Protein AF-A0A1J4JR42-F1 (afdb_monomer_lite)

Radius of gyration: 50.16 Å; chains: 1; bounding box: 108×83×144 Å

Sequence (267 aa):
MNSNLHDNSDHTKTNTNNTTDTSSGENSQNQTNDNSQSNTKNHVNSQTPTNTDTPKDSNASKDSNAQKDSSTSKDSSTSKDSKTQNNSYTDPKLINDANDKKSCDSDNSEKQITKDTKTSNEQETDDLMKELEDHKSRIIEKTQKILKEKDQKINDLEKQLIETQEENEKLKLRIKLLLENKEHLPDPKVRNEVNLILCRIVRGAYVSYESADRAISAINDRFPGSESIARNVIYNMLRGSYCSYDRASNAASEIAKKLAEVCLIYK

Organism: NCBI:txid1144522

Structure (mmCIF, N/CA/C/O backbone):
data_AF-A0A1J4JR42-F1
#
_entry.id   AF-A0A1J4JR42-F1
#
loop_
_atom_site.group_PDB
_atom_site.id
_atom_site.type_symbol
_atom_site.label_atom_id
_atom_site.label_alt_id
_atom_site.label_comp_id
_atom_site.label_asym_id
_atom_site.label_entity_id
_atom_site.label_seq_id
_atom_site.pdbx_PDB_ins_code
_atom_site.Cartn_x
_atom_site.Cartn_y
_atom_site.Cartn_z
_atom_site.occupancy
_atom_site.B_iso_or_equiv
_atom_site.auth_seq_id
_atom_site.auth_comp_id
_atom_site.auth_asym_id
_atom_site.auth_atom_id
_atom_site.pdbx_PDB_model_num
ATOM 1 N N . MET A 1 1 ? -8.426 45.037 15.576 1.00 52.84 1 MET A N 1
ATOM 2 C CA . MET A 1 1 ? -7.007 45.447 15.550 1.00 52.84 1 MET A CA 1
ATOM 3 C C . MET A 1 1 ? -6.148 44.194 15.568 1.00 52.84 1 MET A C 1
ATOM 5 O O . MET A 1 1 ? -5.995 43.607 16.626 1.00 52.84 1 MET A O 1
ATOM 9 N N . ASN A 1 2 ? -5.738 43.734 14.385 1.00 45.00 2 ASN A N 1
ATOM 10 C CA . ASN A 1 2 ? -4.511 42.974 14.103 1.00 45.00 2 ASN A CA 1
ATOM 11 C C . ASN A 1 2 ? -4.608 42.467 12.664 1.00 45.00 2 ASN A C 1
ATOM 13 O O . ASN A 1 2 ? -5.091 41.376 12.383 1.00 45.00 2 ASN A O 1
ATOM 17 N N . SER A 1 3 ? -4.201 43.342 11.755 1.00 49.50 3 SER A N 1
ATOM 18 C CA . SER A 1 3 ? -4.022 43.094 10.333 1.00 49.50 3 SER A CA 1
ATOM 19 C C . SER A 1 3 ? -2.520 43.057 10.075 1.00 49.50 3 SER A C 1
ATOM 21 O O . SER A 1 3 ? -1.899 44.113 10.010 1.00 49.50 3 SER A O 1
ATOM 23 N N . ASN A 1 4 ? -1.945 41.862 9.952 1.00 55.41 4 ASN A N 1
ATOM 24 C CA . ASN A 1 4 ? -0.601 41.677 9.409 1.00 55.41 4 ASN A CA 1
ATOM 25 C C . ASN A 1 4 ? -0.731 40.955 8.067 1.00 55.41 4 ASN A C 1
ATOM 27 O O . ASN A 1 4 ? -0.737 39.729 8.002 1.00 55.41 4 ASN A O 1
ATOM 31 N N . LEU A 1 5 ? -0.872 41.758 7.012 1.00 52.44 5 LEU A N 1
ATOM 32 C CA . LEU A 1 5 ? -0.507 41.371 5.657 1.00 52.44 5 LEU A CA 1
ATOM 33 C C . LEU A 1 5 ? 1.022 41.416 5.557 1.00 52.44 5 LEU A C 1
ATOM 35 O O . LEU A 1 5 ? 1.638 42.419 5.916 1.00 52.44 5 LEU A O 1
ATOM 39 N N . HIS A 1 6 ? 1.624 40.334 5.078 1.00 56.03 6 HIS A N 1
ATOM 40 C CA . HIS A 1 6 ? 2.986 40.343 4.556 1.00 56.03 6 HIS A CA 1
ATOM 41 C C . HIS A 1 6 ? 2.907 39.904 3.097 1.00 56.03 6 HIS A C 1
ATOM 43 O O . HIS A 1 6 ? 2.820 38.714 2.796 1.00 56.03 6 HIS A O 1
ATOM 49 N N . ASP A 1 7 ? 2.878 40.903 2.219 1.00 55.19 7 ASP A N 1
ATOM 50 C CA . ASP A 1 7 ? 3.214 40.773 0.808 1.00 55.19 7 ASP A CA 1
ATOM 51 C C . ASP A 1 7 ? 4.724 40.555 0.697 1.00 55.19 7 ASP A C 1
ATOM 53 O O . ASP A 1 7 ? 5.505 41.399 1.129 1.00 55.19 7 ASP A O 1
ATOM 57 N N . ASN A 1 8 ? 5.133 39.439 0.099 1.00 56.47 8 ASN A N 1
ATOM 58 C CA . ASN A 1 8 ? 6.486 39.259 -0.421 1.00 56.47 8 ASN A CA 1
ATOM 59 C C . ASN A 1 8 ? 6.382 38.873 -1.899 1.00 56.47 8 ASN A C 1
ATOM 61 O O . ASN A 1 8 ? 6.459 37.706 -2.282 1.00 56.47 8 ASN A O 1
ATOM 65 N N . SER A 1 9 ? 6.182 39.907 -2.711 1.00 61.78 9 SER A N 1
ATOM 66 C CA . SER A 1 9 ? 6.638 39.977 -4.094 1.00 61.78 9 SER A CA 1
ATOM 67 C C . SER A 1 9 ? 8.158 40.166 -4.067 1.00 61.78 9 SER A C 1
ATOM 69 O O . SER A 1 9 ? 8.627 41.059 -3.373 1.00 61.78 9 SER A O 1
ATOM 71 N N . ASP A 1 10 ? 8.942 39.318 -4.737 1.00 48.22 10 ASP A N 1
ATOM 72 C CA . ASP A 1 10 ? 9.612 39.736 -5.976 1.00 48.22 10 ASP A CA 1
ATOM 73 C C . ASP A 1 10 ? 10.761 38.837 -6.466 1.00 48.22 10 ASP A C 1
ATOM 75 O O . ASP A 1 10 ? 11.600 38.329 -5.724 1.00 48.22 10 ASP A O 1
ATOM 79 N N . HIS A 1 11 ? 10.811 38.804 -7.798 1.00 57.84 11 HIS A N 1
ATOM 80 C CA . HIS A 1 11 ? 11.987 38.694 -8.663 1.00 57.84 11 HIS A CA 1
ATOM 81 C C . HIS A 1 11 ? 12.643 37.324 -8.892 1.00 57.84 11 HIS A C 1
ATOM 83 O O . HIS A 1 11 ? 13.712 36.965 -8.399 1.00 57.84 11 HIS A O 1
ATOM 89 N N . THR A 1 12 ? 12.036 36.655 -9.872 1.00 45.09 12 THR A N 1
ATOM 90 C CA . THR A 1 12 ? 12.685 35.913 -10.959 1.00 45.09 12 THR A CA 1
ATOM 91 C C . THR A 1 12 ? 14.025 36.521 -11.404 1.00 45.09 12 THR A C 1
ATOM 93 O O . THR A 1 12 ? 14.066 37.632 -11.934 1.00 45.09 12 THR A O 1
ATOM 96 N N . LYS A 1 13 ? 15.115 35.754 -11.290 1.00 56.19 13 LYS A N 1
ATOM 97 C CA . LYS A 1 13 ? 16.354 35.988 -12.045 1.00 56.19 13 LYS A CA 1
ATOM 98 C C . LYS A 1 13 ? 16.425 35.000 -13.206 1.00 56.19 13 LYS A C 1
ATOM 100 O O . LYS A 1 13 ? 16.704 33.820 -13.018 1.00 56.19 13 LYS A O 1
ATOM 105 N N . THR A 1 14 ? 16.162 35.506 -14.404 1.00 43.31 14 THR A N 1
ATOM 106 C CA . THR A 1 14 ? 16.479 34.863 -15.681 1.00 43.31 14 THR A CA 1
ATOM 107 C C . THR A 1 14 ? 17.995 34.823 -15.859 1.00 43.31 14 THR A C 1
ATOM 109 O O . THR A 1 14 ? 18.641 35.869 -15.896 1.00 43.31 14 THR A O 1
ATOM 112 N N . ASN A 1 15 ? 18.559 33.619 -15.956 1.00 46.72 15 ASN A N 1
ATOM 113 C CA . ASN A 1 15 ? 19.959 33.407 -16.300 1.00 46.72 15 ASN A CA 1
ATOM 114 C C . ASN A 1 15 ? 20.061 33.159 -17.809 1.00 46.72 15 ASN A C 1
ATOM 116 O O . ASN A 1 15 ? 19.842 32.048 -18.288 1.00 46.72 15 ASN A O 1
ATOM 120 N N . THR A 1 16 ? 20.343 34.225 -18.547 1.00 51.69 16 THR A N 1
ATOM 121 C CA . THR A 1 16 ? 20.700 34.207 -19.966 1.00 51.69 16 THR A CA 1
ATOM 122 C C . THR A 1 16 ? 22.217 34.216 -20.024 1.00 51.69 16 THR A C 1
ATOM 124 O O . THR A 1 16 ? 22.788 35.164 -19.502 1.00 51.69 16 THR A O 1
ATOM 127 N N . ASN A 1 17 ? 22.865 33.212 -20.624 1.00 50.91 17 ASN A N 1
ATOM 128 C CA . ASN A 1 17 ? 24.202 33.372 -21.205 1.00 50.91 17 ASN A CA 1
ATOM 129 C C . ASN A 1 17 ? 24.558 32.237 -22.183 1.00 50.91 17 ASN A C 1
ATOM 131 O O . ASN A 1 17 ? 24.676 31.074 -21.807 1.00 50.91 17 ASN A O 1
ATOM 135 N N . ASN A 1 18 ? 24.826 32.688 -23.409 1.00 46.00 18 ASN A N 1
ATOM 136 C CA . ASN A 1 18 ? 25.903 32.274 -24.309 1.00 46.00 18 ASN A CA 1
ATOM 137 C C . ASN A 1 18 ? 25.727 31.036 -25.194 1.00 46.00 18 ASN A C 1
ATOM 139 O O . ASN A 1 18 ? 26.283 29.964 -24.976 1.00 46.00 18 ASN A O 1
ATOM 143 N N . THR A 1 19 ? 25.050 31.315 -26.306 1.00 42.84 19 THR A N 1
ATOM 144 C CA . THR A 1 19 ? 25.455 31.016 -27.684 1.00 42.84 19 THR A CA 1
ATOM 145 C C . THR A 1 19 ? 26.971 31.133 -27.904 1.00 42.84 19 THR A C 1
ATOM 147 O O . THR A 1 19 ? 27.553 32.194 -27.685 1.00 42.84 19 THR A O 1
ATOM 150 N N . THR A 1 20 ? 27.595 30.076 -28.420 1.00 50.03 20 THR A N 1
ATOM 151 C CA . THR A 1 20 ? 28.808 30.191 -29.239 1.00 50.03 20 THR A CA 1
ATOM 152 C C . THR A 1 20 ? 28.544 29.508 -30.562 1.00 50.03 20 THR A C 1
ATOM 154 O O . THR A 1 20 ? 28.384 28.288 -30.629 1.00 50.03 20 THR A O 1
ATOM 157 N N . ASP A 1 21 ? 28.488 30.342 -31.592 1.00 41.06 21 ASP A N 1
ATOM 158 C CA . ASP A 1 21 ? 28.636 29.978 -32.987 1.00 41.06 21 ASP A CA 1
ATOM 159 C C . ASP A 1 21 ? 29.886 29.116 -33.187 1.00 41.06 21 ASP A C 1
ATOM 161 O O . ASP A 1 21 ? 30.971 29.411 -32.683 1.00 41.06 21 ASP A O 1
ATOM 165 N N . THR A 1 22 ? 29.759 28.051 -33.969 1.00 52.38 22 THR A N 1
ATOM 166 C CA . THR A 1 22 ? 30.907 27.451 -34.649 1.00 52.38 22 THR A CA 1
ATOM 167 C C . THR A 1 22 ? 30.462 27.110 -36.056 1.00 52.38 22 THR A C 1
ATOM 169 O O . THR A 1 22 ? 29.898 26.053 -36.331 1.00 52.38 22 THR A O 1
ATOM 172 N N . SER A 1 23 ? 30.647 28.088 -36.934 1.00 47.09 23 SER A N 1
ATOM 173 C CA . SER A 1 23 ? 30.545 27.939 -38.372 1.00 47.09 23 SER A CA 1
ATOM 174 C C . SER A 1 23 ? 31.919 27.622 -38.965 1.00 47.09 23 SER A C 1
ATOM 176 O O . SER A 1 23 ? 32.949 28.100 -38.494 1.00 47.09 23 SER A O 1
ATOM 178 N N . SER A 1 24 ? 31.868 26.908 -40.089 1.00 44.66 24 SER A N 1
ATOM 179 C CA . SER A 1 24 ? 32.829 26.899 -41.203 1.00 44.66 24 SER A CA 1
ATOM 180 C C . SER A 1 24 ? 34.151 26.126 -41.068 1.00 44.66 24 SER A C 1
ATOM 182 O O . SER A 1 24 ? 34.840 26.160 -40.056 1.00 44.66 24 SER A O 1
ATOM 184 N N . GLY A 1 25 ? 34.483 25.432 -42.164 1.00 42.00 25 GLY A N 1
ATOM 185 C CA . GLY A 1 25 ? 35.653 24.573 -42.357 1.00 42.00 25 GLY A CA 1
ATOM 186 C C . GLY A 1 25 ? 35.240 23.241 -42.993 1.00 42.00 25 GLY A C 1
ATOM 187 O O . GLY A 1 25 ? 35.225 22.216 -42.328 1.00 42.00 25 GLY A O 1
ATOM 188 N N . GLU A 1 26 ? 34.584 23.236 -44.153 1.00 38.81 26 GLU A N 1
ATOM 189 C CA . GLU A 1 26 ? 35.241 23.128 -45.465 1.00 38.81 26 GLU A CA 1
ATOM 190 C C . GLU A 1 26 ? 36.285 21.998 -45.587 1.00 38.81 26 GLU A C 1
ATOM 192 O O . GLU A 1 26 ? 37.372 22.051 -45.026 1.00 38.81 26 GLU A O 1
ATOM 197 N N . ASN A 1 27 ? 35.950 21.067 -46.488 1.00 41.00 27 ASN A N 1
ATOM 198 C CA . ASN A 1 27 ? 36.818 20.605 -47.571 1.00 41.00 27 ASN A CA 1
ATOM 199 C C . ASN A 1 27 ? 37.912 19.566 -47.247 1.00 41.00 27 ASN A C 1
ATOM 201 O O . ASN A 1 27 ? 39.002 19.892 -46.789 1.00 41.00 27 ASN A O 1
ATOM 205 N N . SER A 1 28 ? 37.688 18.316 -47.663 1.00 46.72 28 SER A N 1
ATOM 206 C CA . SER A 1 28 ? 38.538 17.704 -48.697 1.00 46.72 28 SER A CA 1
ATOM 207 C C . SER A 1 28 ? 38.016 16.342 -49.131 1.00 46.72 28 SER A C 1
ATOM 209 O O . SER A 1 28 ? 37.795 15.426 -48.342 1.00 46.72 28 SER A O 1
ATOM 211 N N . GLN A 1 29 ? 37.862 16.245 -50.443 1.00 44.75 29 GLN A N 1
ATOM 212 C CA . GLN A 1 29 ? 37.803 15.023 -51.217 1.00 44.75 29 GLN A CA 1
ATOM 213 C C . GLN A 1 29 ? 39.003 14.127 -50.877 1.00 44.75 29 GLN A C 1
ATOM 215 O O . GLN A 1 29 ? 40.135 14.604 -50.840 1.00 44.75 29 GLN A O 1
ATOM 220 N N . ASN A 1 30 ? 38.790 12.817 -50.762 1.00 45.00 30 ASN A N 1
ATOM 221 C CA . ASN A 1 30 ? 39.740 11.907 -51.387 1.00 45.00 30 ASN A CA 1
ATOM 222 C C . ASN A 1 30 ? 39.039 10.661 -51.924 1.00 45.00 30 ASN A C 1
ATOM 224 O O . ASN A 1 30 ? 38.342 9.943 -51.209 1.00 45.00 30 ASN A O 1
ATOM 228 N N . GLN A 1 31 ? 39.208 10.482 -53.229 1.00 45.41 31 GLN A N 1
ATOM 229 C CA . GLN A 1 31 ? 38.839 9.310 -54.002 1.00 45.41 31 GLN A CA 1
ATOM 230 C C . GLN A 1 31 ? 39.839 8.170 -53.755 1.00 45.41 31 GLN A C 1
ATOM 232 O O . GLN A 1 31 ? 40.953 8.394 -53.286 1.00 45.41 31 GLN A O 1
ATOM 237 N N . THR A 1 32 ? 39.459 6.991 -54.258 1.00 40.53 32 THR A N 1
ATOM 238 C CA . THR A 1 32 ? 40.282 5.793 -54.519 1.00 40.53 32 THR A CA 1
ATOM 239 C C . THR A 1 32 ? 40.617 4.975 -53.260 1.00 40.53 32 THR A C 1
ATOM 241 O O . THR A 1 32 ? 40.971 5.516 -52.226 1.00 40.53 32 THR A O 1
ATOM 244 N N . ASN A 1 33 ? 40.461 3.653 -53.232 1.00 49.81 33 ASN A N 1
ATOM 245 C CA . ASN A 1 33 ? 40.898 2.723 -54.259 1.00 49.81 33 ASN A CA 1
ATOM 246 C C . ASN A 1 33 ? 40.096 1.417 -54.229 1.00 49.81 33 ASN A C 1
ATOM 248 O O . ASN A 1 33 ? 39.798 0.866 -53.169 1.00 49.81 33 ASN A O 1
ATOM 252 N N . ASP A 1 34 ? 39.841 0.921 -55.433 1.00 44.19 34 ASP A N 1
ATOM 253 C CA . ASP A 1 34 ? 39.528 -0.465 -55.724 1.00 44.19 34 ASP A CA 1
ATOM 254 C C . ASP A 1 34 ? 40.650 -1.412 -55.267 1.00 44.19 34 ASP A C 1
ATOM 256 O O . ASP A 1 34 ? 41.824 -1.048 -55.190 1.00 44.19 34 ASP A O 1
ATOM 260 N N . ASN A 1 35 ? 40.259 -2.684 -55.161 1.00 46.69 35 ASN A N 1
ATOM 261 C CA . ASN A 1 35 ? 41.071 -3.852 -55.499 1.00 46.69 35 ASN A CA 1
ATOM 262 C C . ASN A 1 35 ? 41.888 -4.512 -54.371 1.00 46.69 35 ASN A C 1
ATOM 264 O O . ASN A 1 35 ? 43.013 -4.123 -54.065 1.00 46.69 35 ASN A O 1
ATOM 268 N N . SER A 1 36 ? 41.384 -5.645 -53.868 1.00 48.19 36 SER A N 1
ATOM 269 C CA . SER A 1 36 ? 42.073 -6.935 -54.059 1.00 48.19 36 SER A CA 1
ATOM 270 C C . SER A 1 36 ? 41.240 -8.114 -53.555 1.00 48.19 36 SER A C 1
ATOM 272 O O . SER A 1 36 ? 41.067 -8.330 -52.357 1.00 48.19 36 SER A O 1
ATOM 274 N N . GLN A 1 37 ? 40.777 -8.917 -54.511 1.00 47.88 37 GLN A N 1
ATOM 275 C CA . GLN A 1 37 ? 40.528 -10.342 -54.331 1.00 47.88 37 GLN A CA 1
ATOM 276 C C . GLN A 1 37 ? 41.865 -11.097 -54.248 1.00 47.88 37 GLN A C 1
ATOM 278 O O . GLN A 1 37 ? 42.675 -11.015 -55.167 1.00 47.88 37 GLN A O 1
ATOM 283 N N . SER A 1 38 ? 42.039 -11.921 -53.217 1.00 46.78 38 SER A N 1
ATOM 284 C CA . SER A 1 38 ? 42.819 -13.173 -53.240 1.00 46.78 38 SER A CA 1
ATOM 285 C C . SER A 1 38 ? 42.489 -13.933 -51.944 1.00 46.78 38 SER A C 1
ATOM 287 O O . SER A 1 38 ? 42.786 -13.496 -50.844 1.00 46.78 38 SER A O 1
ATOM 289 N N . ASN A 1 39 ? 41.588 -14.913 -51.957 1.00 46.25 39 ASN A N 1
ATOM 290 C CA . ASN A 1 39 ? 41.804 -16.298 -52.373 1.00 46.25 39 ASN A CA 1
ATOM 291 C C . ASN A 1 39 ? 42.960 -16.978 -51.615 1.00 46.25 39 ASN A C 1
ATOM 293 O O . ASN A 1 39 ? 44.101 -16.916 -52.060 1.00 46.25 39 ASN A O 1
ATOM 297 N N . THR A 1 40 ? 42.664 -17.721 -50.541 1.00 44.66 40 THR A N 1
ATOM 298 C CA . THR A 1 40 ? 43.320 -19.021 -50.320 1.00 44.66 40 THR A CA 1
ATOM 299 C C . THR A 1 40 ? 42.468 -19.962 -49.466 1.00 44.66 40 THR A C 1
ATOM 301 O O . THR A 1 40 ? 42.057 -19.663 -48.349 1.00 44.66 40 THR A O 1
ATOM 304 N N . LYS A 1 41 ? 42.207 -21.118 -50.072 1.00 47.31 41 LYS A N 1
ATOM 305 C CA . LYS A 1 41 ? 41.690 -22.366 -49.514 1.00 47.31 41 LYS A CA 1
ATOM 306 C C . LYS A 1 41 ? 42.572 -22.927 -48.386 1.00 47.31 41 LYS A C 1
ATOM 308 O O . LYS A 1 41 ? 43.774 -22.692 -48.370 1.00 47.31 41 LYS A O 1
ATOM 313 N N . ASN A 1 42 ? 41.952 -23.846 -47.638 1.00 40.84 42 ASN A N 1
ATOM 314 C CA . ASN A 1 42 ? 42.513 -24.914 -46.794 1.00 40.84 42 ASN A CA 1
ATOM 315 C C . ASN A 1 42 ? 42.810 -24.544 -45.333 1.00 40.84 42 ASN A C 1
ATOM 317 O O . ASN A 1 42 ? 43.815 -23.919 -45.037 1.00 40.84 42 ASN A O 1
ATOM 321 N N . HIS A 1 43 ? 42.016 -25.075 -44.398 1.00 49.28 43 HIS A N 1
ATOM 322 C CA . HIS A 1 43 ? 42.310 -26.395 -43.825 1.00 49.28 43 HIS A CA 1
ATOM 323 C C . HIS A 1 43 ? 41.098 -26.901 -43.024 1.00 49.28 43 HIS A C 1
ATOM 325 O O . HIS A 1 43 ? 40.741 -26.358 -41.983 1.00 49.28 43 HIS A O 1
ATOM 331 N N . VAL A 1 44 ? 40.466 -27.969 -43.512 1.00 49.88 44 VAL A N 1
ATOM 332 C CA . VAL A 1 44 ? 39.674 -28.870 -42.669 1.00 49.88 44 VAL A CA 1
ATOM 333 C C . VAL A 1 44 ? 40.686 -29.652 -41.844 1.00 49.88 44 VAL A C 1
ATOM 335 O O . VAL A 1 44 ? 41.494 -30.371 -42.428 1.00 49.88 44 VAL A O 1
ATOM 338 N N . ASN A 1 45 ? 40.686 -29.501 -40.524 1.00 53.59 45 ASN A N 1
ATOM 339 C CA . ASN A 1 45 ? 41.282 -30.506 -39.655 1.00 53.59 45 ASN A CA 1
ATOM 340 C C . ASN A 1 45 ? 40.302 -30.830 -38.531 1.00 53.59 45 ASN A C 1
ATOM 342 O O . ASN A 1 45 ? 40.150 -30.091 -37.560 1.00 53.59 45 ASN A O 1
ATOM 346 N N . SER A 1 46 ? 39.603 -31.941 -38.736 1.00 48.00 46 SER A N 1
ATOM 347 C CA . SER A 1 46 ? 38.878 -32.669 -37.712 1.00 48.00 46 SER A CA 1
ATOM 348 C C . SER A 1 46 ? 39.861 -33.141 -36.651 1.00 48.00 46 SER A C 1
ATOM 350 O O . SER A 1 46 ? 40.774 -33.892 -36.973 1.00 48.00 46 SER A O 1
ATOM 352 N N . GLN A 1 47 ? 39.633 -32.775 -35.393 1.00 45.25 47 GLN A N 1
ATOM 353 C CA . GLN A 1 47 ? 40.024 -33.600 -34.253 1.00 45.25 47 GLN A CA 1
ATOM 354 C C . GLN A 1 47 ? 39.189 -33.203 -33.035 1.00 45.25 47 GLN A C 1
ATOM 356 O O . GLN A 1 47 ? 39.456 -32.236 -32.331 1.00 45.25 47 GLN A O 1
ATOM 361 N N . THR A 1 48 ? 38.133 -33.979 -32.828 1.00 46.47 48 THR A N 1
ATOM 362 C CA . THR A 1 48 ? 37.499 -34.212 -31.535 1.00 46.47 48 THR A CA 1
ATOM 363 C C . THR A 1 48 ? 38.467 -34.936 -30.602 1.00 46.47 48 THR A C 1
ATOM 365 O O . THR A 1 48 ? 38.968 -35.998 -30.976 1.00 46.47 48 THR A O 1
ATOM 368 N N . PRO A 1 49 ? 38.596 -34.481 -29.350 1.00 54.47 49 PRO A N 1
ATOM 369 C CA . PRO A 1 49 ? 38.716 -35.375 -28.219 1.00 54.47 49 PRO A CA 1
ATOM 370 C C . PRO A 1 49 ? 37.416 -35.310 -27.415 1.00 54.47 49 PRO A C 1
ATOM 372 O O . PRO A 1 49 ? 37.085 -34.315 -26.771 1.00 54.47 49 PRO A O 1
ATOM 375 N N . THR A 1 50 ? 36.667 -36.403 -27.477 1.00 50.25 50 THR A N 1
ATOM 376 C CA . THR A 1 50 ? 35.694 -36.792 -26.462 1.00 50.25 50 THR A CA 1
ATOM 377 C C . THR A 1 50 ? 36.424 -36.962 -25.132 1.00 50.25 50 THR A C 1
ATOM 379 O O . THR A 1 50 ? 37.082 -37.978 -24.939 1.00 50.25 50 THR A O 1
ATOM 382 N N . ASN A 1 51 ? 36.296 -35.996 -24.224 1.00 44.88 51 ASN A N 1
ATOM 383 C CA . ASN A 1 51 ? 36.532 -36.223 -22.801 1.00 44.88 51 ASN A CA 1
ATOM 384 C C . ASN A 1 51 ? 35.233 -35.959 -22.048 1.00 44.88 51 ASN A C 1
ATOM 386 O O . ASN A 1 51 ? 34.852 -34.833 -21.736 1.00 44.88 51 ASN A O 1
ATOM 390 N N . THR A 1 52 ? 34.528 -37.064 -21.841 1.00 51.09 52 THR A N 1
ATOM 391 C CA . THR A 1 52 ? 33.486 -37.253 -20.847 1.00 51.09 52 THR A CA 1
ATOM 392 C C . THR A 1 52 ? 34.137 -37.305 -19.471 1.00 51.09 52 THR A C 1
ATOM 394 O O . THR A 1 52 ? 34.617 -38.361 -19.082 1.00 51.09 52 THR A O 1
ATOM 397 N N . ASP A 1 53 ? 34.111 -36.200 -18.734 1.00 46.44 53 ASP A N 1
ATOM 398 C CA . ASP A 1 53 ? 34.300 -36.229 -17.284 1.00 46.44 53 ASP A CA 1
ATOM 399 C C . ASP A 1 53 ? 33.196 -35.412 -16.620 1.00 46.44 53 ASP A C 1
ATOM 401 O O . ASP A 1 53 ? 33.219 -34.188 -16.523 1.00 46.44 53 ASP A O 1
ATOM 405 N N . THR A 1 54 ? 32.179 -36.155 -16.203 1.00 53.06 54 THR A N 1
ATOM 406 C CA . THR A 1 54 ? 31.146 -35.765 -15.249 1.00 53.06 54 THR A CA 1
ATOM 407 C C . THR A 1 54 ? 31.722 -35.836 -13.834 1.00 53.06 54 THR A C 1
ATOM 409 O O . THR A 1 54 ? 32.011 -36.942 -13.377 1.00 53.06 54 THR A O 1
ATOM 412 N N . PRO A 1 55 ? 31.737 -34.742 -13.056 1.00 58.12 55 PRO A N 1
ATOM 413 C CA . PRO A 1 55 ? 31.513 -34.814 -11.628 1.00 58.12 55 PRO A CA 1
ATOM 414 C C . PRO A 1 55 ? 30.026 -34.578 -11.386 1.00 58.12 55 PRO A C 1
ATOM 416 O O . PRO A 1 55 ? 29.496 -33.467 -11.435 1.00 58.12 55 PRO A O 1
ATOM 419 N N . LYS A 1 56 ? 29.347 -35.696 -11.160 1.00 56.31 56 LYS A N 1
ATOM 420 C CA . LYS A 1 56 ? 28.067 -35.769 -10.479 1.00 56.31 56 LYS A CA 1
ATOM 421 C C . LYS A 1 56 ? 28.331 -35.343 -9.036 1.00 56.31 56 LYS A C 1
ATOM 423 O O . LYS A 1 56 ? 28.832 -36.159 -8.276 1.00 56.31 56 LYS A O 1
ATOM 428 N N . ASP A 1 57 ? 28.005 -34.106 -8.671 1.00 47.59 57 ASP A N 1
ATOM 429 C CA . ASP A 1 57 ? 27.819 -33.796 -7.257 1.00 47.59 57 ASP A CA 1
ATOM 430 C C . ASP A 1 57 ? 26.573 -32.951 -7.006 1.00 47.59 57 ASP A C 1
ATOM 432 O O . ASP A 1 57 ? 26.419 -31.789 -7.380 1.00 47.59 57 ASP A O 1
ATOM 436 N N . SER A 1 58 ? 25.637 -33.660 -6.403 1.00 52.09 58 SER A N 1
ATOM 437 C CA . SER A 1 58 ? 24.349 -33.256 -5.899 1.00 52.09 58 SER A CA 1
ATOM 438 C C . SER A 1 58 ? 24.512 -32.416 -4.638 1.00 52.09 58 SER A C 1
ATOM 440 O O . SER A 1 58 ? 24.749 -32.967 -3.571 1.00 52.09 58 SER A O 1
ATOM 442 N N . ASN A 1 59 ? 24.254 -31.113 -4.731 1.00 46.72 59 ASN A N 1
ATOM 443 C CA . ASN A 1 59 ? 23.857 -30.318 -3.570 1.00 46.72 59 ASN A CA 1
ATOM 444 C C . ASN A 1 59 ? 22.379 -29.952 -3.691 1.00 46.72 59 ASN A C 1
ATOM 446 O O . ASN A 1 59 ? 21.992 -28.855 -4.089 1.00 46.72 59 ASN A O 1
ATOM 450 N N . ALA A 1 60 ? 21.544 -30.925 -3.333 1.00 51.84 60 ALA A N 1
ATOM 451 C CA . ALA A 1 60 ? 20.165 -30.685 -2.953 1.00 51.84 60 ALA A CA 1
ATOM 452 C C . ALA A 1 60 ? 20.158 -30.063 -1.549 1.00 51.84 60 ALA A C 1
ATOM 454 O O . ALA A 1 60 ? 20.029 -30.773 -0.553 1.00 51.84 60 ALA A O 1
ATOM 455 N N . SER A 1 61 ? 20.289 -28.738 -1.462 1.00 48.66 61 SER A N 1
ATOM 456 C CA . SER A 1 61 ? 19.880 -28.034 -0.248 1.00 48.66 61 SER A CA 1
ATOM 457 C C . SER A 1 61 ? 18.356 -27.943 -0.253 1.00 48.66 61 SER A C 1
ATOM 459 O O . SER A 1 61 ? 17.756 -27.064 -0.871 1.00 48.66 61 SER A O 1
ATOM 461 N N . LYS A 1 62 ? 17.722 -28.936 0.375 1.00 54.78 62 LYS A N 1
ATOM 462 C CA . LYS A 1 62 ? 16.351 -28.818 0.865 1.00 54.78 62 LYS A CA 1
ATOM 463 C C . LYS A 1 62 ? 16.392 -27.856 2.044 1.00 54.78 62 LYS A C 1
ATOM 465 O O . LYS A 1 62 ? 16.654 -28.294 3.158 1.00 54.78 62 LYS A O 1
ATOM 470 N N . ASP A 1 63 ? 16.102 -26.585 1.801 1.00 48.00 63 ASP A N 1
ATOM 471 C CA . ASP A 1 63 ? 15.706 -25.684 2.877 1.00 48.00 63 ASP A CA 1
ATOM 472 C C . ASP A 1 63 ? 14.251 -25.275 2.663 1.00 48.00 63 ASP A C 1
ATOM 474 O O . ASP A 1 63 ? 13.896 -24.283 2.025 1.00 48.00 63 ASP A O 1
ATOM 478 N N . SER A 1 64 ? 13.381 -26.171 3.117 1.00 48.62 64 SER A N 1
ATOM 479 C CA . SER A 1 64 ? 11.949 -25.966 3.207 1.00 48.62 64 SER A CA 1
ATOM 480 C C . SER A 1 64 ? 11.654 -25.049 4.389 1.00 48.62 64 SER A C 1
ATOM 482 O O . SER A 1 64 ? 11.244 -25.517 5.450 1.00 48.62 64 SER A O 1
ATOM 484 N N . ASN A 1 65 ? 11.794 -23.739 4.196 1.00 47.66 65 ASN A N 1
ATOM 485 C CA . ASN A 1 65 ? 11.091 -22.775 5.035 1.00 47.66 65 ASN A CA 1
ATOM 486 C C . ASN A 1 65 ? 9.629 -22.713 4.585 1.00 47.66 65 ASN A C 1
ATOM 488 O O . ASN A 1 65 ? 9.182 -21.796 3.900 1.00 47.66 65 ASN A O 1
ATOM 492 N N . ALA A 1 66 ? 8.879 -23.744 4.974 1.00 50.94 66 ALA A N 1
ATOM 493 C CA . ALA A 1 66 ? 7.434 -23.674 5.048 1.00 50.94 66 ALA A CA 1
ATOM 494 C C . ALA A 1 66 ? 7.088 -22.718 6.196 1.00 50.94 66 ALA A C 1
ATOM 496 O O . ALA A 1 66 ? 6.970 -23.128 7.353 1.00 50.94 66 ALA A O 1
ATOM 497 N N . GLN A 1 67 ? 6.956 -21.426 5.886 1.00 46.00 67 GLN A N 1
ATOM 498 C CA . GLN A 1 67 ? 6.232 -20.527 6.768 1.00 46.00 67 GLN A CA 1
ATOM 499 C C . GLN A 1 67 ? 4.795 -21.028 6.835 1.00 46.00 67 GLN A C 1
ATOM 501 O O . GLN A 1 67 ? 4.045 -21.042 5.863 1.00 46.00 67 GLN A O 1
ATOM 506 N N . LYS A 1 68 ? 4.475 -21.549 8.011 1.00 50.44 68 LYS A N 1
ATOM 507 C CA . LYS A 1 68 ? 3.169 -22.040 8.397 1.00 50.44 68 LYS A CA 1
ATOM 508 C C . LYS A 1 68 ? 2.234 -20.831 8.453 1.00 50.44 68 LYS A C 1
ATOM 510 O O . LYS A 1 68 ? 2.208 -20.119 9.452 1.00 50.44 68 LYS A O 1
ATOM 515 N N . ASP A 1 69 ? 1.503 -20.597 7.369 1.00 51.59 69 ASP A N 1
ATOM 516 C CA . ASP A 1 69 ? 0.327 -19.733 7.365 1.00 51.59 69 ASP A CA 1
ATOM 517 C C . ASP A 1 69 ? -0.667 -20.269 8.400 1.00 51.59 69 ASP A C 1
ATOM 519 O O . ASP A 1 69 ? -1.306 -21.307 8.212 1.00 51.59 69 ASP A O 1
ATOM 523 N N . SER A 1 70 ? -0.796 -19.570 9.525 1.00 55.22 70 SER A N 1
ATOM 524 C CA . SER A 1 70 ? -1.894 -19.779 10.462 1.00 55.22 70 SER A CA 1
ATOM 525 C C . SER A 1 70 ? -2.478 -18.441 10.888 1.00 55.22 70 SER A C 1
ATOM 527 O O . SER A 1 70 ? -2.207 -17.934 11.974 1.00 55.22 70 SER A O 1
ATOM 529 N N . SER A 1 71 ? -3.318 -17.883 10.025 1.00 54.91 71 SER A N 1
ATOM 530 C CA . SER A 1 71 ? -4.301 -16.873 10.416 1.00 54.91 71 SER A CA 1
ATOM 531 C C . SER A 1 71 ? -5.559 -16.973 9.553 1.00 54.91 71 SER A C 1
ATOM 533 O O . SER A 1 71 ? -6.026 -16.009 8.958 1.00 54.91 71 SER A O 1
ATOM 535 N N . THR A 1 72 ? -6.187 -18.150 9.538 1.00 49.81 72 THR A N 1
ATOM 536 C CA . THR A 1 72 ? -7.635 -18.209 9.301 1.00 49.81 72 THR A CA 1
ATOM 537 C C . THR A 1 72 ? -8.336 -17.849 10.608 1.00 49.81 72 THR A C 1
ATOM 539 O O . THR A 1 72 ? -8.771 -18.710 11.370 1.00 49.81 72 THR A O 1
ATOM 542 N N . SER A 1 73 ? -8.423 -16.545 10.882 1.00 49.69 73 SER A N 1
ATOM 543 C CA . SER A 1 73 ? -9.456 -16.028 11.774 1.00 49.69 73 SER A CA 1
ATOM 544 C C . SER A 1 73 ? -10.787 -16.264 11.068 1.00 49.69 73 SER A C 1
ATOM 546 O O . SER A 1 73 ? -11.135 -15.565 10.117 1.00 49.69 73 SER A O 1
ATOM 548 N N . LYS A 1 74 ? -11.490 -17.330 11.461 1.00 51.84 74 LYS A N 1
ATOM 549 C CA . LYS A 1 74 ? -12.900 -17.498 11.119 1.00 51.84 74 LYS A CA 1
ATOM 550 C C . LYS A 1 74 ? -13.669 -16.425 11.871 1.00 51.84 74 LYS A C 1
ATOM 552 O O . LYS A 1 74 ? -14.055 -16.606 13.021 1.00 51.84 74 LYS A O 1
ATOM 557 N N . ASP A 1 75 ? -13.870 -15.319 11.176 1.00 52.84 75 ASP A N 1
ATOM 558 C CA . ASP A 1 75 ? -14.913 -14.360 11.466 1.00 52.84 75 ASP A CA 1
ATOM 559 C C . ASP A 1 75 ? -16.258 -15.075 11.265 1.00 52.84 75 ASP A C 1
ATOM 561 O O . ASP A 1 75 ? -16.703 -15.332 10.145 1.00 52.84 75 ASP A O 1
ATOM 565 N N . SER A 1 76 ? -16.877 -15.490 12.366 1.00 50.62 76 SER A N 1
ATOM 566 C CA . SER A 1 76 ? -18.295 -15.833 12.395 1.00 50.62 76 SER A CA 1
ATOM 567 C C . SER A 1 76 ? -18.951 -14.997 13.480 1.00 50.62 76 SER A C 1
ATOM 569 O O . SER A 1 76 ? -19.204 -15.444 14.599 1.00 50.62 76 SER A O 1
ATOM 571 N N . SER A 1 77 ? -19.203 -13.747 13.119 1.00 50.56 77 SER A N 1
ATOM 572 C CA . SER A 1 77 ? -20.133 -12.847 13.776 1.00 50.56 77 SER A CA 1
ATOM 573 C C . SER A 1 77 ? -21.564 -13.374 13.617 1.00 50.56 77 SER A C 1
ATOM 575 O O . SER A 1 77 ? -22.353 -12.906 12.804 1.00 50.56 77 SER A O 1
ATOM 577 N N . THR A 1 78 ? -21.949 -14.350 14.437 1.00 46.19 78 THR A N 1
ATOM 578 C CA . THR A 1 78 ? -23.367 -14.501 14.785 1.00 46.19 78 THR A CA 1
ATOM 579 C C . THR A 1 78 ? -23.687 -13.499 15.879 1.00 46.19 78 THR A C 1
ATOM 581 O O . THR A 1 78 ? -23.471 -13.759 17.063 1.00 46.19 78 THR A O 1
ATOM 584 N N . SER A 1 79 ? -24.187 -12.346 15.435 1.00 50.41 79 SER A N 1
ATOM 585 C CA . SER A 1 79 ? -24.938 -11.381 16.230 1.00 50.41 79 SER A CA 1
ATOM 586 C C . SER A 1 79 ? -26.023 -12.121 17.014 1.00 50.41 79 SER A C 1
ATOM 588 O O . SER A 1 79 ? -27.059 -12.506 16.469 1.00 50.41 79 SER A O 1
ATOM 590 N N . LYS A 1 80 ? -25.758 -12.389 18.296 1.00 47.72 80 LYS A N 1
ATOM 591 C CA . LYS A 1 80 ? -26.815 -12.718 19.246 1.00 47.72 80 LYS A CA 1
ATOM 592 C C . LYS A 1 80 ? -27.384 -11.405 19.739 1.00 47.72 80 LYS A C 1
ATOM 594 O O . LYS A 1 80 ? -26.896 -10.799 20.683 1.00 47.72 80 LYS A O 1
ATOM 599 N N . ASP A 1 81 ? -28.427 -11.026 19.026 1.00 53.31 81 ASP A N 1
ATOM 600 C CA . ASP A 1 81 ? -29.522 -10.165 19.421 1.00 53.31 81 ASP A CA 1
ATOM 601 C C . ASP A 1 81 ? -30.020 -10.546 20.833 1.00 53.31 81 ASP A C 1
ATOM 603 O O . ASP A 1 81 ? -30.930 -11.357 21.020 1.00 53.31 81 ASP A O 1
ATOM 607 N N . SER A 1 82 ? -29.353 -10.034 21.868 1.00 50.16 82 SER A N 1
ATOM 608 C CA . SER A 1 82 ? -29.810 -10.127 23.252 1.00 50.16 82 SER A CA 1
ATOM 609 C C . SER A 1 82 ? -30.454 -8.807 23.632 1.00 50.16 82 SER A C 1
ATOM 611 O O . SER A 1 82 ? -29.842 -7.940 24.250 1.00 50.16 82 SER A O 1
ATOM 613 N N . LYS A 1 83 ? -31.706 -8.695 23.185 1.00 46.56 83 LYS A N 1
ATOM 614 C CA . LYS A 1 83 ? -32.841 -8.059 23.856 1.00 46.56 83 LYS A CA 1
ATOM 615 C C . LYS A 1 83 ? -32.458 -7.250 25.094 1.00 46.56 83 LYS A C 1
ATOM 617 O O . LYS A 1 83 ? -32.189 -7.808 26.157 1.00 46.56 83 LYS A O 1
ATOM 622 N N . THR A 1 84 ? -32.571 -5.936 24.945 1.00 49.59 84 THR A N 1
ATOM 623 C CA . THR A 1 84 ? -32.857 -4.975 26.007 1.00 49.59 84 THR A CA 1
ATOM 624 C C . THR A 1 84 ? -33.857 -5.578 26.994 1.00 49.59 84 THR A C 1
ATOM 626 O O . THR A 1 84 ? -35.057 -5.650 26.723 1.00 49.59 84 THR A O 1
ATOM 629 N N . GLN A 1 85 ? -33.371 -6.038 28.147 1.00 43.59 85 GLN A N 1
ATOM 630 C CA . GLN A 1 85 ? -34.232 -6.224 29.302 1.00 43.59 85 GLN A CA 1
ATOM 631 C C . GLN A 1 85 ? -34.562 -4.831 29.827 1.00 43.59 85 GLN A C 1
ATOM 633 O O . GLN A 1 85 ? -33.812 -4.230 30.592 1.00 43.59 85 GLN A O 1
ATOM 638 N N . ASN A 1 86 ? -35.699 -4.311 29.363 1.00 43.97 86 ASN A N 1
ATOM 639 C CA . ASN A 1 86 ? -36.453 -3.305 30.088 1.00 43.97 86 ASN A CA 1
ATOM 640 C C . ASN A 1 86 ? -36.709 -3.859 31.493 1.00 43.97 86 ASN A C 1
ATOM 642 O O . ASN A 1 86 ? -37.625 -4.658 31.692 1.00 43.97 86 ASN A O 1
ATOM 646 N N . ASN A 1 87 ? -35.911 -3.420 32.465 1.00 48.91 87 ASN A N 1
ATOM 647 C CA . ASN A 1 87 ? -36.276 -3.483 33.873 1.00 48.91 87 ASN A CA 1
ATOM 648 C C . ASN A 1 87 ? -37.427 -2.494 34.087 1.00 48.91 87 ASN A C 1
ATOM 650 O O . ASN A 1 87 ? -37.247 -1.372 34.556 1.00 48.91 87 ASN A O 1
ATOM 654 N N . SER A 1 88 ? -38.616 -2.922 33.664 1.00 50.00 88 SER A N 1
ATOM 655 C CA . SER A 1 88 ? -39.890 -2.345 34.051 1.00 50.00 88 SER A CA 1
ATOM 656 C C . SER A 1 88 ? -39.990 -2.468 35.563 1.00 50.00 88 SER A C 1
ATOM 658 O O . SER A 1 88 ? -40.222 -3.551 36.094 1.00 50.00 88 SER A O 1
ATOM 660 N N . TYR A 1 89 ? -39.776 -1.343 36.233 1.00 47.81 89 TYR A N 1
ATOM 661 C CA . TYR A 1 89 ? -40.144 -1.102 37.617 1.00 47.81 89 TYR A CA 1
ATOM 662 C C . TYR A 1 89 ? -41.605 -1.536 37.817 1.00 47.81 89 TYR A C 1
ATOM 664 O O . TYR A 1 89 ? -42.534 -0.840 37.411 1.00 47.81 89 TYR A O 1
ATOM 672 N N . THR A 1 90 ? -41.822 -2.717 38.387 1.00 47.78 90 THR A N 1
ATOM 673 C CA . THR A 1 90 ? -43.129 -3.102 38.917 1.00 47.78 90 THR A CA 1
ATOM 674 C C . THR A 1 90 ? -43.288 -2.457 40.285 1.00 47.78 90 THR A C 1
ATOM 676 O O . THR A 1 90 ? -42.633 -2.846 41.249 1.00 47.78 90 THR A O 1
ATOM 679 N N . ASP A 1 91 ? -44.142 -1.440 40.311 1.00 49.50 91 ASP A N 1
ATOM 680 C CA . ASP A 1 91 ? -44.751 -0.801 41.475 1.00 49.50 91 ASP A CA 1
ATOM 681 C C . ASP A 1 91 ? -45.432 -1.859 42.373 1.00 49.50 91 ASP A C 1
ATOM 683 O O . ASP A 1 91 ? -46.384 -2.499 41.918 1.00 49.50 91 ASP A O 1
ATOM 687 N N . PRO A 1 92 ? -44.997 -2.094 43.628 1.00 59.72 92 PRO A N 1
ATOM 688 C CA . PRO A 1 92 ? -45.746 -2.918 44.566 1.00 59.72 92 PRO A CA 1
ATOM 689 C C . PRO A 1 92 ? -46.851 -2.073 45.216 1.00 59.72 92 PRO A C 1
ATOM 691 O O . PRO A 1 92 ? -46.845 -1.803 46.416 1.00 59.72 92 PRO A O 1
ATOM 694 N N . LYS A 1 93 ? -47.831 -1.659 44.410 1.00 63.53 93 LYS A N 1
ATOM 695 C CA . LYS A 1 93 ? -49.171 -1.327 44.897 1.00 63.53 93 LYS A CA 1
ATOM 696 C C . LYS A 1 93 ? -50.008 -2.601 44.867 1.00 63.53 93 LYS A C 1
ATOM 698 O O . LYS A 1 93 ? -50.036 -3.275 43.845 1.00 63.53 93 LYS A O 1
ATOM 703 N N . LEU A 1 94 ? -50.751 -2.831 45.953 1.00 53.38 94 LEU A N 1
ATOM 704 C CA . LEU A 1 94 ? -51.780 -3.867 46.168 1.00 53.38 94 LEU A CA 1
ATOM 705 C C . LEU A 1 94 ? -51.325 -5.117 46.939 1.00 53.38 94 LEU A C 1
ATOM 707 O O . LEU A 1 94 ? -51.246 -6.207 46.389 1.00 53.38 94 LEU A O 1
ATOM 711 N N . ILE A 1 95 ? -51.170 -4.967 48.259 1.00 52.69 95 ILE A N 1
ATOM 712 C CA . ILE A 1 95 ? -51.646 -5.971 49.226 1.00 52.69 95 ILE A CA 1
ATOM 713 C C . ILE A 1 95 ? -52.337 -5.207 50.362 1.00 52.69 95 ILE A C 1
ATOM 715 O O . ILE A 1 95 ? -51.764 -4.970 51.415 1.00 52.69 95 ILE A O 1
ATOM 719 N N . ASN A 1 96 ? -53.557 -4.753 50.101 1.00 54.19 96 ASN A N 1
ATOM 720 C CA . ASN A 1 96 ? -54.525 -4.366 51.120 1.00 54.19 96 ASN A CA 1
ATOM 721 C C . ASN A 1 96 ? -55.832 -4.994 50.664 1.00 54.19 96 ASN A C 1
ATOM 723 O O . ASN A 1 96 ? -56.525 -4.378 49.871 1.00 54.19 96 ASN A O 1
ATOM 727 N N . ASP A 1 97 ? -56.089 -6.236 51.060 1.00 54.34 97 ASP A N 1
ATOM 728 C CA . ASP A 1 97 ? -57.443 -6.764 51.216 1.00 54.34 97 ASP A CA 1
ATOM 729 C C . ASP A 1 97 ? -57.384 -8.141 51.888 1.00 54.34 97 ASP A C 1
ATOM 731 O O . ASP A 1 97 ? -56.492 -8.943 51.618 1.00 54.34 97 ASP A O 1
ATOM 735 N N . ALA A 1 98 ? -58.378 -8.387 52.743 1.00 56.22 98 ALA A N 1
ATOM 736 C CA . ALA A 1 98 ? -58.630 -9.578 53.558 1.00 56.22 98 ALA A CA 1
ATOM 737 C C . ALA A 1 98 ? -57.905 -9.659 54.917 1.00 56.22 98 ALA A C 1
ATOM 739 O O . ALA A 1 98 ? -56.918 -10.365 55.088 1.00 56.22 98 ALA A O 1
ATOM 740 N N . ASN A 1 99 ? -58.507 -9.031 55.932 1.00 54.94 99 ASN A N 1
ATOM 741 C CA . ASN A 1 99 ? -58.764 -9.728 57.195 1.00 54.94 99 ASN A CA 1
ATOM 742 C C . ASN A 1 99 ? -60.004 -9.138 57.870 1.00 54.94 99 ASN A C 1
ATOM 744 O O . ASN A 1 99 ? -59.940 -8.231 58.696 1.00 54.94 99 ASN A O 1
ATOM 748 N N . ASP A 1 100 ? -61.142 -9.685 57.458 1.00 60.81 100 ASP A N 1
ATOM 749 C CA . ASP A 1 100 ? -62.441 -9.508 58.085 1.00 60.81 100 ASP A CA 1
ATOM 750 C C . ASP A 1 100 ? -62.807 -10.815 58.824 1.00 60.81 100 ASP A C 1
ATOM 752 O O . ASP A 1 100 ? -62.590 -11.905 58.290 1.00 60.81 100 ASP A O 1
ATOM 756 N N . LYS A 1 101 ? -63.397 -10.680 60.024 1.00 60.88 101 LYS A N 1
ATOM 757 C CA . LYS A 1 101 ? -63.958 -11.705 60.950 1.00 60.88 101 LYS A CA 1
ATOM 758 C C . LYS A 1 101 ? -63.006 -12.654 61.702 1.00 60.88 101 LYS A C 1
ATOM 760 O O . LYS A 1 101 ? -62.462 -13.586 61.128 1.00 60.88 101 LYS A O 1
ATOM 765 N N . LYS A 1 102 ? -63.026 -12.615 63.046 1.00 56.41 102 LYS A N 1
ATOM 766 C CA . LYS A 1 102 ? -64.050 -13.203 63.961 1.00 56.41 102 LYS A CA 1
ATOM 767 C C . LYS A 1 102 ? -63.481 -13.230 65.400 1.00 56.41 102 LYS A C 1
ATOM 769 O O . LYS A 1 102 ? -62.512 -13.924 65.668 1.00 56.41 102 LYS A O 1
ATOM 774 N N . SER A 1 103 ? -63.941 -12.349 66.292 1.00 69.94 103 SER A N 1
ATOM 775 C CA . SER A 1 103 ? -64.722 -12.690 67.502 1.00 69.94 103 SER A CA 1
ATOM 776 C C . SER A 1 103 ? -64.502 -14.109 68.049 1.00 69.94 103 SER A C 1
ATOM 778 O O . SER A 1 103 ? -65.038 -15.062 67.486 1.00 69.94 103 SER A O 1
ATOM 780 N N . CYS A 1 104 ? -63.771 -14.204 69.167 1.00 44.78 104 CYS A N 1
ATOM 781 C CA . CYS A 1 104 ? -64.031 -15.137 70.268 1.00 44.78 104 CYS A CA 1
ATOM 782 C C . CYS A 1 104 ? -63.663 -14.417 71.573 1.00 44.78 104 CYS A C 1
ATOM 784 O O . CYS A 1 104 ? -62.514 -14.011 71.749 1.00 44.78 104 CYS A O 1
ATOM 786 N N . ASP A 1 105 ? -64.643 -14.245 72.451 1.00 58.19 105 ASP A N 1
ATOM 787 C CA . ASP A 1 105 ? -64.470 -13.775 73.820 1.00 58.19 105 ASP A CA 1
ATOM 788 C C . ASP A 1 105 ? -63.594 -14.756 74.617 1.00 58.19 105 ASP A C 1
ATOM 790 O O . ASP A 1 105 ? -63.768 -15.974 74.529 1.00 58.19 105 ASP A O 1
ATOM 794 N N . SER A 1 106 ? -62.650 -14.244 75.408 1.00 56.12 106 SER A N 1
ATOM 795 C CA . SER A 1 106 ? -62.084 -14.983 76.538 1.00 56.12 106 SER A CA 1
ATOM 796 C C . SER A 1 106 ? -61.595 -14.029 77.614 1.00 56.12 106 SER A C 1
ATOM 798 O O . SER A 1 106 ? -60.891 -13.050 77.366 1.00 56.12 106 SER A O 1
ATOM 800 N N . ASP A 1 107 ? -62.069 -14.345 78.807 1.00 46.94 107 ASP A N 1
ATOM 801 C CA . ASP A 1 107 ? -62.077 -13.543 80.007 1.00 46.94 107 ASP A CA 1
ATOM 802 C C . ASP A 1 107 ? -60.686 -13.274 80.591 1.00 46.94 107 ASP A C 1
ATOM 804 O O . ASP A 1 107 ? -59.876 -14.166 80.821 1.00 46.94 107 ASP A O 1
ATOM 808 N N . ASN A 1 108 ? -60.465 -11.994 80.882 1.00 64.00 108 ASN A N 1
ATOM 809 C CA . ASN A 1 108 ? -60.178 -11.470 82.216 1.00 64.00 108 ASN A CA 1
ATOM 810 C C . ASN A 1 108 ? -59.507 -12.419 83.235 1.00 64.00 108 ASN A C 1
ATOM 812 O O . ASN A 1 108 ? -60.182 -12.969 84.101 1.00 64.00 108 ASN A O 1
ATOM 816 N N . SER A 1 109 ? -58.172 -12.441 83.249 1.00 53.47 109 SER A N 1
ATOM 817 C CA . SER A 1 109 ? -57.377 -12.368 84.487 1.00 53.47 109 SER A CA 1
ATOM 818 C C . SER A 1 109 ? -55.883 -12.248 84.176 1.00 53.47 109 SER A C 1
ATOM 820 O O . SER A 1 109 ? -55.270 -13.227 83.783 1.00 53.47 109 SER A O 1
ATOM 822 N N . GLU A 1 110 ? -55.289 -11.071 84.375 1.00 47.75 110 GLU A N 1
ATOM 823 C CA . GLU A 1 110 ? -54.099 -10.916 85.229 1.00 47.75 110 GLU A CA 1
ATOM 824 C C . GLU A 1 110 ? -53.673 -9.449 85.273 1.00 47.75 110 GLU A C 1
ATOM 826 O O . GLU A 1 110 ? -53.230 -8.826 84.309 1.00 47.75 110 GLU A O 1
ATOM 831 N N . LYS A 1 111 ? -53.898 -8.879 86.452 1.00 55.12 111 LYS A N 1
ATOM 832 C CA . LYS A 1 111 ? -53.550 -7.526 86.852 1.00 55.12 111 LYS A CA 1
ATOM 833 C C . LYS A 1 111 ? -52.125 -7.561 87.407 1.00 55.12 111 LYS A C 1
ATOM 835 O O . LYS A 1 111 ? -51.817 -8.419 88.223 1.00 55.12 111 LYS A O 1
ATOM 840 N N . GLN A 1 112 ? -51.363 -6.518 87.079 1.00 52.72 112 GLN A N 1
ATOM 841 C CA . GLN A 1 112 ? -50.231 -5.990 87.857 1.00 52.72 112 GLN A CA 1
ATOM 842 C C . GLN A 1 112 ? -48.884 -6.719 87.774 1.00 52.72 112 GLN A C 1
ATOM 844 O O . GLN A 1 112 ? -48.331 -7.089 88.798 1.00 52.72 112 GLN A O 1
ATOM 849 N N . ILE A 1 113 ? -48.264 -6.739 86.592 1.00 52.88 113 ILE A N 1
ATOM 850 C CA . ILE A 1 113 ? -46.808 -6.540 86.449 1.00 52.88 113 ILE A CA 1
ATOM 851 C C . ILE A 1 113 ? -46.610 -5.650 85.198 1.00 52.88 113 ILE A C 1
ATOM 853 O O . ILE A 1 113 ? -47.466 -5.635 84.323 1.00 52.88 113 ILE A O 1
ATOM 857 N N . THR A 1 114 ? -45.526 -4.872 85.139 1.00 51.22 114 THR A N 1
ATOM 858 C CA . THR A 1 114 ? -45.002 -4.142 83.957 1.00 51.22 114 THR A CA 1
ATOM 859 C C . THR A 1 114 ? -45.686 -2.826 83.552 1.00 51.22 114 THR A C 1
ATOM 861 O O . THR A 1 114 ? -46.395 -2.752 82.551 1.00 51.22 114 THR A O 1
ATOM 864 N N . LYS A 1 115 ? -45.405 -1.734 84.278 1.00 54.50 115 LYS A N 1
ATOM 865 C CA . LYS A 1 115 ? -45.575 -0.361 83.751 1.00 54.50 115 LYS A CA 1
ATOM 866 C C . LYS A 1 115 ? -44.247 0.294 83.342 1.00 54.50 115 LYS A C 1
ATOM 868 O O . LYS A 1 115 ? -44.262 1.180 82.498 1.00 54.50 115 LYS A O 1
ATOM 873 N N . ASP A 1 116 ? -43.122 -0.232 83.827 1.00 54.06 116 ASP A N 1
ATOM 874 C CA . ASP A 1 116 ? -41.789 0.342 83.588 1.00 54.06 116 ASP A CA 1
ATOM 875 C C . ASP A 1 116 ? -41.020 -0.323 82.429 1.00 54.06 116 ASP A C 1
ATOM 877 O O . ASP A 1 116 ? -39.975 0.164 82.017 1.00 54.06 116 ASP A O 1
ATOM 881 N N . THR A 1 117 ? -41.541 -1.408 81.846 1.00 54.41 117 THR A N 1
ATOM 882 C CA . THR A 1 117 ? -40.917 -2.111 80.704 1.00 54.41 117 THR A CA 1
ATOM 883 C C . THR A 1 117 ? -41.372 -1.580 79.340 1.00 54.41 117 THR A C 1
ATOM 885 O O . THR A 1 117 ? -40.794 -1.932 78.318 1.00 54.41 117 THR A O 1
ATOM 888 N N . LYS A 1 118 ? -42.410 -0.733 79.296 1.00 59.56 118 LYS A N 1
ATOM 889 C CA . LYS A 1 118 ? -43.038 -0.299 78.037 1.00 59.56 118 LYS A CA 1
ATOM 890 C C . LYS A 1 118 ? -42.276 0.832 77.336 1.00 59.56 118 LYS A C 1
ATOM 892 O O . LYS A 1 118 ? -42.237 0.863 76.115 1.00 59.56 118 LYS A O 1
ATOM 897 N N . THR A 1 119 ? -41.624 1.706 78.097 1.00 63.28 119 THR A N 1
ATOM 898 C CA . THR A 1 119 ? -40.829 2.829 77.569 1.00 63.28 119 THR A CA 1
ATOM 899 C C . THR A 1 119 ? -39.462 2.405 77.027 1.00 63.28 119 THR A C 1
ATOM 901 O O . THR A 1 119 ? -38.901 3.108 76.196 1.00 63.28 119 THR A O 1
ATOM 904 N N . SER A 1 120 ? -38.929 1.252 77.449 1.00 72.69 120 SER A N 1
ATOM 905 C CA . SER A 1 120 ? -37.640 0.747 76.951 1.00 72.69 120 SER A CA 1
ATOM 906 C C . SER A 1 120 ? -37.726 0.218 75.516 1.00 72.69 120 SER A C 1
ATOM 908 O O . SER A 1 120 ? -36.779 0.382 74.755 1.00 72.69 120 SER A O 1
ATOM 910 N N . ASN A 1 121 ? -38.854 -0.391 75.136 1.00 81.38 121 ASN A N 1
ATOM 911 C CA . ASN A 1 121 ? -39.005 -1.004 73.813 1.00 81.38 121 ASN A CA 1
ATOM 912 C C . ASN A 1 121 ? -39.241 0.034 72.702 1.00 81.38 121 ASN A C 1
ATOM 914 O O . ASN A 1 121 ? -38.825 -0.192 71.572 1.00 81.38 121 ASN A O 1
ATOM 918 N N . GLU A 1 122 ? -39.890 1.163 73.008 1.00 85.94 122 GLU A N 1
ATOM 919 C CA . GLU A 1 122 ? -40.130 2.237 72.027 1.00 85.94 122 GLU A CA 1
ATOM 920 C C . GLU A 1 122 ? -38.817 2.929 71.618 1.00 85.94 122 GLU A C 1
ATOM 922 O O . GLU A 1 122 ? -38.569 3.142 70.431 1.00 85.94 122 GLU A O 1
ATOM 927 N N . GLN A 1 123 ? -37.923 3.180 72.579 1.00 87.12 123 GLN A N 1
ATOM 928 C CA . GLN A 1 123 ? -36.615 3.781 72.306 1.00 87.12 123 GLN A CA 1
ATOM 929 C C . GLN A 1 123 ? -35.737 2.886 71.414 1.00 87.12 123 GLN A C 1
ATOM 931 O O . GLN A 1 123 ? -35.112 3.374 70.476 1.00 87.12 123 GLN A O 1
ATOM 936 N N . GLU A 1 124 ? -35.724 1.574 71.668 1.00 92.06 124 GLU A N 1
ATOM 937 C CA . GLU A 1 124 ? -34.958 0.618 70.859 1.00 92.06 124 GLU A CA 1
ATOM 938 C C . GLU A 1 124 ? -35.477 0.556 69.412 1.00 92.06 124 GLU A C 1
ATOM 940 O O . GLU A 1 124 ? -34.687 0.481 68.470 1.00 92.06 124 GLU A O 1
ATOM 945 N N . THR A 1 125 ? -36.797 0.662 69.206 1.00 92.81 125 THR A N 1
ATOM 946 C CA . THR A 1 125 ? -37.366 0.711 67.851 1.00 92.81 125 THR A CA 1
ATOM 947 C C . THR A 1 125 ? -36.999 1.983 67.090 1.00 92.81 125 THR A C 1
ATOM 949 O O . THR A 1 125 ? -36.713 1.900 65.894 1.00 92.81 125 THR A O 1
ATOM 952 N N . ASP A 1 126 ? -36.950 3.137 67.758 1.00 92.62 126 ASP A N 1
ATOM 953 C CA . ASP A 1 126 ? -36.564 4.406 67.127 1.00 92.62 126 ASP A CA 1
ATOM 954 C C . ASP A 1 126 ? -35.077 4.421 66.738 1.00 92.62 126 ASP A C 1
ATOM 956 O O . ASP A 1 126 ? -34.724 4.859 65.636 1.00 92.62 126 ASP A O 1
ATOM 960 N N . ASP A 1 127 ? -34.207 3.879 67.595 1.00 94.88 127 ASP A N 1
ATOM 961 C CA . ASP A 1 127 ? -32.773 3.759 67.315 1.00 94.88 127 ASP A CA 1
ATOM 962 C C . ASP A 1 127 ? -32.507 2.813 66.126 1.00 94.88 127 ASP A C 1
ATOM 964 O O . ASP A 1 127 ? -31.731 3.155 65.226 1.00 94.88 127 ASP A O 1
ATOM 968 N N . LEU A 1 128 ? -33.217 1.678 66.044 1.00 96.62 128 LEU A N 1
ATOM 969 C CA . LEU A 1 128 ? -33.141 0.755 64.902 1.00 96.62 128 LEU A CA 1
ATOM 970 C C . LEU A 1 128 ? -33.650 1.385 63.598 1.00 96.62 128 LEU A C 1
ATOM 972 O O . LEU A 1 128 ? -33.045 1.198 62.540 1.00 96.62 128 LEU A O 1
ATOM 976 N N . MET A 1 129 ? -34.744 2.150 63.651 1.00 95.94 129 MET A N 1
ATOM 977 C CA . MET A 1 129 ? -35.276 2.858 62.481 1.00 95.94 129 MET A CA 1
ATOM 978 C C . MET A 1 129 ? -34.297 3.916 61.964 1.00 95.94 129 MET A C 1
ATOM 980 O O . MET A 1 129 ? -34.129 4.067 60.751 1.00 95.94 129 MET A O 1
ATOM 984 N N . LYS A 1 130 ? -33.607 4.615 62.870 1.00 96.81 130 LYS A N 1
ATOM 985 C CA . LYS A 1 130 ? -32.562 5.577 62.515 1.00 96.81 130 LYS A CA 1
ATOM 986 C C . LYS A 1 130 ? -31.350 4.896 61.877 1.00 96.81 130 LYS A C 1
ATOM 988 O O . LYS A 1 130 ? -30.890 5.347 60.829 1.00 96.81 130 LYS A O 1
ATOM 993 N N . GLU A 1 131 ? -30.863 3.795 62.454 1.00 97.81 131 GLU A N 1
ATOM 994 C CA . GLU A 1 131 ? -29.751 3.023 61.880 1.00 97.81 131 GLU A CA 1
ATOM 995 C C . GLU A 1 131 ? -30.097 2.472 60.486 1.00 97.81 131 GLU A C 1
ATOM 997 O O . GLU A 1 131 ? -29.266 2.502 59.571 1.00 97.81 131 GLU A O 1
ATOM 1002 N N . LEU A 1 132 ? -31.343 2.031 60.289 1.00 96.88 132 LEU A N 1
ATOM 1003 C CA . LEU A 1 132 ? -31.837 1.557 58.999 1.00 96.88 132 LEU A CA 1
ATOM 1004 C C . LEU A 1 132 ? -31.832 2.663 57.931 1.00 96.88 132 LEU A C 1
ATOM 1006 O O . LEU A 1 132 ? -31.378 2.424 56.807 1.00 96.88 132 LEU A O 1
ATOM 1010 N N . GLU A 1 133 ? -32.303 3.868 58.261 1.00 97.00 133 GLU A N 1
ATOM 1011 C CA . GLU A 1 133 ? -32.325 4.992 57.315 1.00 97.00 133 GLU A CA 1
ATOM 1012 C C . GLU A 1 133 ? -30.904 5.495 56.992 1.00 97.00 133 GLU A C 1
ATOM 1014 O O . GLU A 1 133 ? -30.597 5.801 55.833 1.00 97.00 133 GLU A O 1
ATOM 1019 N N . ASP A 1 134 ? -29.994 5.473 57.971 1.00 97.31 134 ASP A N 1
ATOM 1020 C CA . ASP A 1 134 ? -28.569 5.749 57.761 1.00 97.31 134 ASP A CA 1
ATOM 1021 C C . ASP A 1 134 ? -27.934 4.714 56.819 1.00 97.31 134 ASP A C 1
ATOM 1023 O O . ASP A 1 134 ? -27.206 5.065 55.882 1.00 97.31 134 ASP A O 1
ATOM 1027 N N . HIS A 1 135 ? -28.216 3.424 57.022 1.00 98.00 135 HIS A N 1
ATOM 1028 C CA . HIS A 1 135 ? -27.702 2.354 56.168 1.00 98.00 135 HIS A CA 1
ATOM 1029 C C . HIS A 1 135 ? -28.228 2.472 54.731 1.00 98.00 135 HIS A C 1
ATOM 1031 O O . HIS A 1 135 ? -27.458 2.363 53.770 1.00 98.00 135 HIS A O 1
ATOM 1037 N N . LYS A 1 136 ? -29.519 2.771 54.569 1.00 97.94 136 LYS A N 1
ATOM 1038 C CA . LYS A 1 136 ? -30.149 3.034 53.270 1.00 97.94 136 LYS A CA 1
ATOM 1039 C C . LYS A 1 136 ? -29.504 4.228 52.564 1.00 97.94 136 LYS A C 1
ATOM 1041 O O . LYS A 1 136 ? -29.163 4.116 51.386 1.00 97.94 136 LYS A O 1
ATOM 1046 N N . SER A 1 137 ? -29.246 5.318 53.283 1.00 97.81 137 SER A N 1
ATOM 1047 C CA . SER A 1 137 ? -28.554 6.497 52.747 1.00 97.81 137 SER A CA 1
ATOM 1048 C C . SER A 1 137 ? -27.144 6.154 52.252 1.00 97.81 137 SER A C 1
ATOM 1050 O O . SER A 1 137 ? -26.784 6.501 51.125 1.00 97.81 137 SER A O 1
ATOM 1052 N N . ARG A 1 138 ? -26.375 5.367 53.024 1.00 97.75 138 ARG A N 1
ATOM 1053 C CA . ARG A 1 138 ? -25.040 4.886 52.611 1.00 97.75 138 ARG A CA 1
ATOM 1054 C C . ARG A 1 138 ? -25.093 3.993 51.369 1.00 97.75 138 ARG A C 1
ATOM 1056 O O . ARG A 1 138 ? -24.200 4.069 50.525 1.00 97.75 138 ARG A O 1
ATOM 1063 N N . ILE A 1 139 ? -26.103 3.128 51.246 1.00 97.44 139 ILE A N 1
ATOM 1064 C CA . ILE A 1 139 ? -26.286 2.284 50.054 1.00 97.44 139 I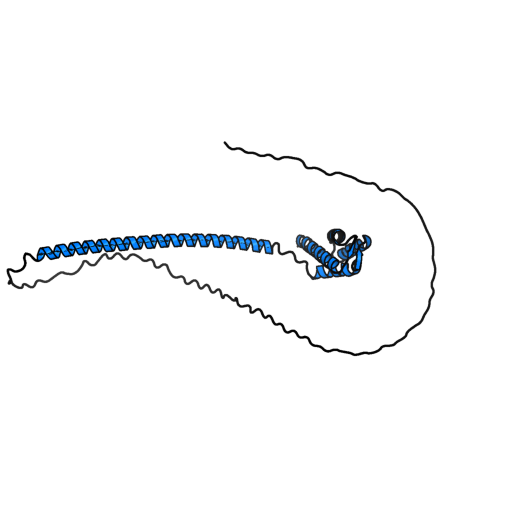LE A CA 1
ATOM 1065 C C . ILE A 1 139 ? -26.599 3.144 48.828 1.00 97.44 139 ILE A C 1
ATOM 1067 O O . ILE A 1 139 ? -26.006 2.924 47.768 1.00 97.44 139 ILE A O 1
ATOM 1071 N N . ILE A 1 140 ? -27.494 4.127 48.960 1.00 97.62 140 ILE A N 1
ATOM 1072 C CA . ILE A 1 140 ? -27.864 5.035 47.867 1.00 97.62 140 ILE A CA 1
ATOM 1073 C C . ILE A 1 140 ? -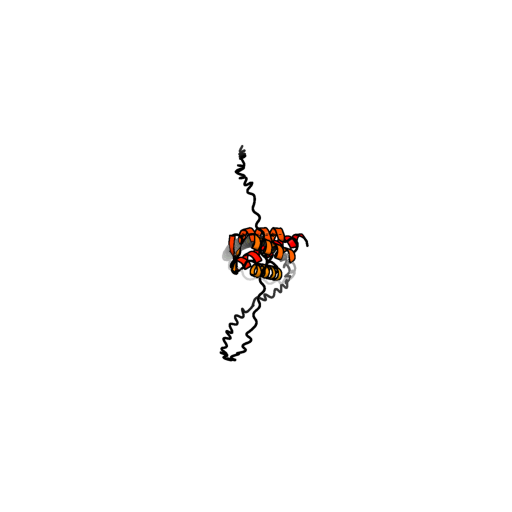26.636 5.814 47.389 1.00 97.62 140 ILE A C 1
ATOM 1075 O O . ILE A 1 140 ? -26.359 5.832 46.190 1.00 97.62 140 ILE A O 1
ATOM 1079 N N . GLU A 1 141 ? -25.853 6.382 48.308 1.00 98.12 141 GLU A N 1
ATOM 1080 C CA . GLU A 1 141 ? -24.637 7.129 47.976 1.00 98.12 141 GLU A CA 1
ATOM 1081 C C . GLU A 1 141 ? -23.607 6.253 47.244 1.00 98.12 141 GLU A C 1
ATOM 1083 O O . GLU A 1 141 ? -23.105 6.628 46.181 1.00 98.12 141 GLU A O 1
ATOM 1088 N N . LYS A 1 142 ? -23.339 5.040 47.752 1.00 98.25 142 LYS A N 1
ATOM 1089 C CA . LYS A 1 142 ? -22.445 4.077 47.086 1.00 98.25 142 LYS A CA 1
ATOM 1090 C C . LYS A 1 142 ? -22.943 3.712 45.689 1.00 98.25 142 LYS A C 1
ATOM 1092 O O . LYS A 1 142 ? -22.146 3.644 44.757 1.00 98.25 142 LYS A O 1
ATOM 1097 N N . THR A 1 143 ? -24.249 3.507 45.533 1.00 97.62 143 THR A N 1
ATOM 1098 C CA . THR A 1 143 ? -24.861 3.159 44.244 1.00 97.62 143 THR A CA 1
ATOM 1099 C C . THR A 1 143 ? -24.722 4.303 43.242 1.00 97.62 143 THR A C 1
ATOM 1101 O O . THR A 1 143 ? -24.300 4.074 42.110 1.00 97.62 143 THR A O 1
ATOM 1104 N N . GLN A 1 144 ? -24.987 5.544 43.660 1.00 98.00 144 GLN A N 1
ATOM 1105 C CA . GLN A 1 144 ? -24.802 6.733 42.823 1.00 98.00 144 GLN A CA 1
ATOM 1106 C C . GLN A 1 144 ? -23.337 6.939 42.432 1.00 98.00 144 GLN A C 1
ATOM 1108 O O . GLN A 1 144 ? -23.053 7.294 41.289 1.00 98.00 144 GLN A O 1
ATOM 1113 N N . LYS A 1 145 ? -22.399 6.693 43.354 1.00 98.25 145 LYS A N 1
ATOM 1114 C CA . LYS A 1 145 ? -20.964 6.759 43.063 1.00 98.25 145 LYS A CA 1
ATOM 1115 C C . LYS A 1 145 ? -20.558 5.732 42.003 1.00 98.25 145 LYS A C 1
ATOM 1117 O O . LYS A 1 145 ? -19.911 6.101 41.029 1.00 98.25 145 LYS A O 1
ATOM 1122 N N . ILE A 1 146 ? -20.989 4.477 42.151 1.00 97.81 146 ILE A N 1
ATOM 1123 C CA . ILE A 1 146 ? -20.725 3.412 41.169 1.00 97.81 146 ILE A CA 1
ATOM 1124 C C . ILE A 1 146 ? -21.326 3.763 39.804 1.00 97.81 146 ILE A C 1
ATOM 1126 O O . ILE A 1 146 ? -20.690 3.511 38.784 1.00 97.81 146 ILE A O 1
ATOM 1130 N N . LEU A 1 147 ? -22.532 4.340 39.772 1.00 98.00 147 LEU A N 1
ATOM 1131 C CA . LEU A 1 147 ? -23.174 4.763 38.528 1.00 98.00 147 LEU A CA 1
ATOM 1132 C C . LEU A 1 147 ? -22.339 5.838 37.816 1.00 98.00 147 LEU A C 1
ATOM 1134 O O . LEU A 1 147 ? -21.960 5.643 36.668 1.00 98.00 147 LEU A O 1
ATOM 1138 N N . LYS A 1 148 ? -21.941 6.896 38.536 1.00 98.00 148 LYS A N 1
ATOM 1139 C CA . LYS A 1 148 ? -21.089 7.969 37.994 1.00 98.00 148 LYS A CA 1
ATOM 1140 C C . LYS A 1 148 ? -19.750 7.447 37.468 1.00 98.00 148 LYS A C 1
ATOM 1142 O O . LYS A 1 148 ? -19.303 7.862 36.405 1.00 98.00 148 LYS A O 1
ATOM 1147 N N . GLU A 1 149 ? -19.111 6.529 38.193 1.00 98.06 149 GLU A N 1
ATOM 1148 C CA . GLU A 1 149 ? -17.860 5.902 37.746 1.00 98.06 149 GLU A CA 1
ATOM 1149 C C . GLU A 1 149 ? -18.054 5.047 36.485 1.00 98.06 149 GLU A C 1
ATOM 1151 O O . GLU A 1 149 ? -17.162 4.992 35.637 1.00 98.06 149 GLU A O 1
ATOM 1156 N N . LYS A 1 150 ? -19.202 4.374 36.342 1.00 98.25 150 LYS A N 1
ATOM 1157 C CA . LYS A 1 150 ? -19.536 3.612 35.132 1.00 98.25 150 LYS A CA 1
ATOM 1158 C C . LYS A 1 150 ? -19.808 4.525 33.944 1.00 98.25 150 LYS A C 1
ATOM 1160 O O . LYS A 1 150 ? -19.264 4.258 32.879 1.00 98.25 150 LYS A O 1
ATOM 1165 N N . ASP A 1 151 ? -20.571 5.596 34.136 1.00 98.12 151 ASP A N 1
ATOM 1166 C CA . ASP A 1 151 ? -20.866 6.569 33.079 1.00 98.12 151 ASP A CA 1
ATOM 1167 C C . ASP A 1 151 ? -19.579 7.222 32.562 1.00 98.12 151 ASP A C 1
ATOM 1169 O O . ASP A 1 151 ? -19.366 7.316 31.356 1.00 98.12 151 ASP A O 1
ATOM 1173 N N . GLN A 1 152 ? -18.658 7.576 33.466 1.00 98.12 152 GLN A N 1
ATOM 1174 C CA . GLN A 1 152 ? -17.351 8.097 33.070 1.00 98.12 152 GLN A CA 1
ATOM 1175 C C . GLN A 1 152 ? -16.556 7.083 32.236 1.00 98.12 152 GLN A C 1
ATOM 1177 O O . GLN A 1 152 ? -16.022 7.438 31.188 1.00 98.12 152 GLN A O 1
ATOM 1182 N N . LYS A 1 153 ? -16.511 5.812 32.659 1.00 98.38 153 LYS A N 1
ATOM 1183 C CA . LYS A 1 153 ? -15.822 4.754 31.902 1.00 98.38 153 LYS A CA 1
ATOM 1184 C C . LYS A 1 153 ? -16.442 4.516 30.526 1.00 98.38 153 LYS A C 1
ATOM 1186 O O . LYS A 1 153 ? -15.704 4.223 29.592 1.00 98.38 153 LYS A O 1
ATOM 1191 N N . ILE A 1 154 ? -17.766 4.616 30.398 1.00 98.00 154 ILE A N 1
ATOM 1192 C CA . ILE A 1 154 ? -18.457 4.501 29.107 1.00 98.00 154 ILE A CA 1
ATOM 1193 C C . ILE A 1 154 ? -18.012 5.636 28.182 1.00 98.00 154 ILE A C 1
ATOM 1195 O O . ILE A 1 154 ? -17.555 5.355 27.079 1.00 98.00 154 ILE A O 1
ATOM 1199 N N . ASN A 1 155 ? -18.030 6.883 28.661 1.00 97.69 155 ASN A N 1
ATOM 1200 C CA . ASN A 1 155 ? -17.590 8.041 27.876 1.00 97.69 155 ASN A CA 1
ATOM 1201 C C . ASN A 1 155 ? -16.119 7.923 27.431 1.00 97.69 155 ASN A C 1
ATOM 1203 O O . ASN A 1 155 ? -15.781 8.232 26.288 1.00 97.69 155 ASN A O 1
ATOM 1207 N N . ASP A 1 156 ? -15.235 7.449 28.316 1.00 98.12 156 ASP A N 1
ATOM 1208 C CA . ASP A 1 156 ? -13.818 7.249 27.991 1.00 98.12 156 ASP A CA 1
ATOM 1209 C C . ASP A 1 156 ? -13.629 6.169 26.908 1.00 98.12 156 ASP A C 1
ATOM 1211 O O . ASP A 1 156 ? -12.802 6.329 26.007 1.00 98.12 156 ASP A O 1
ATOM 1215 N N . LEU A 1 157 ? -14.407 5.081 26.966 1.00 98.31 157 LEU A N 1
ATOM 1216 C CA . LEU A 1 157 ? -14.387 4.017 25.957 1.00 98.31 157 LEU A CA 1
ATOM 1217 C C . LEU A 1 157 ? -14.957 4.480 24.611 1.00 98.31 157 LEU A C 1
ATOM 1219 O O . LEU A 1 157 ? -14.398 4.141 23.569 1.00 98.31 157 LEU A O 1
ATOM 1223 N N . GLU A 1 158 ? -16.030 5.272 24.612 1.00 98.25 158 GLU A N 1
ATOM 1224 C CA . GLU A 1 158 ? -16.595 5.862 23.393 1.00 98.25 158 GLU A CA 1
ATOM 1225 C C . GLU A 1 158 ? -15.585 6.778 22.696 1.00 98.25 158 GLU A C 1
ATOM 1227 O O . GLU A 1 158 ? -15.412 6.702 21.479 1.00 98.25 158 GLU A O 1
ATOM 1232 N N . LYS A 1 159 ? -14.843 7.583 23.466 1.00 98.38 159 LYS A N 1
ATOM 1233 C CA . LYS A 1 159 ? -13.768 8.421 22.928 1.00 98.38 159 LYS A CA 1
ATOM 1234 C C . LYS A 1 159 ? -12.662 7.585 22.273 1.00 98.38 159 LYS A C 1
ATOM 1236 O O . LYS A 1 159 ? -12.277 7.875 21.143 1.00 98.38 159 LYS A O 1
ATOM 1241 N N . GLN A 1 160 ? -12.188 6.530 22.942 1.00 97.81 160 GLN A N 1
ATOM 1242 C CA . GLN A 1 160 ? -11.167 5.629 22.383 1.00 97.81 160 GLN A CA 1
ATOM 1243 C C . GLN A 1 160 ? -11.643 4.927 21.103 1.00 97.81 160 GLN A C 1
ATOM 1245 O O . GLN A 1 160 ? -10.860 4.721 20.172 1.00 97.81 160 GLN A O 1
ATOM 1250 N N . LEU A 1 161 ? -12.930 4.568 21.038 1.00 98.19 161 LEU A N 1
ATOM 1251 C CA . LEU A 1 161 ? -13.526 3.957 19.854 1.00 98.19 161 LEU A CA 1
ATOM 1252 C C . LEU A 1 161 ? -13.496 4.911 18.653 1.00 98.19 161 LEU A C 1
ATOM 1254 O O . LEU A 1 161 ? -13.120 4.486 17.561 1.00 98.19 161 LEU A O 1
ATOM 1258 N N . ILE A 1 162 ? -13.850 6.184 18.855 1.00 98.19 162 ILE A N 1
ATOM 1259 C CA . ILE A 1 162 ? -13.816 7.214 17.806 1.00 98.19 162 ILE A CA 1
ATOM 1260 C C . ILE A 1 162 ? -12.380 7.432 17.311 1.00 98.19 162 ILE A C 1
ATOM 1262 O O . ILE A 1 162 ? -12.140 7.362 16.107 1.00 98.19 162 ILE A O 1
ATOM 1266 N N . GLU A 1 163 ? -11.411 7.600 18.218 1.00 98.00 163 GLU A N 1
ATOM 1267 C CA . GLU A 1 163 ? -9.991 7.768 17.860 1.00 98.00 163 GLU A CA 1
ATOM 1268 C C . GLU A 1 163 ? -9.479 6.582 17.019 1.00 98.00 163 GLU A C 1
ATOM 1270 O O . GLU A 1 163 ? -8.860 6.761 15.968 1.00 98.00 163 GLU A O 1
ATOM 1275 N N . THR A 1 164 ? -9.828 5.353 17.411 1.00 97.25 164 THR A N 1
ATOM 1276 C CA . THR A 1 164 ? -9.456 4.136 16.669 1.00 97.25 164 THR A CA 1
ATOM 1277 C C . THR A 1 164 ? -10.114 4.071 15.282 1.00 97.25 164 THR A C 1
ATOM 1279 O O . THR A 1 164 ? -9.524 3.561 14.323 1.00 97.25 164 THR A O 1
ATOM 1282 N N . GLN A 1 165 ? -11.348 4.560 15.134 1.00 97.50 165 GLN A N 1
ATOM 1283 C CA . GLN A 1 165 ? -12.027 4.626 13.836 1.00 97.50 165 GLN A CA 1
ATOM 1284 C C . GLN A 1 165 ? -11.350 5.632 12.897 1.00 97.50 165 GLN A C 1
ATOM 1286 O O . GLN A 1 165 ? -11.114 5.309 11.731 1.00 97.50 165 GLN A O 1
ATOM 1291 N N . GLU A 1 166 ? -10.970 6.806 13.403 1.00 98.00 166 GLU A N 1
ATOM 1292 C CA . GLU A 1 166 ? -10.246 7.822 12.631 1.00 98.00 166 GLU A CA 1
ATOM 1293 C C . GLU A 1 166 ? -8.876 7.317 12.153 1.00 98.00 166 GLU A C 1
ATOM 1295 O O . GLU A 1 166 ? -8.510 7.497 10.985 1.00 98.00 166 GLU A O 1
ATOM 1300 N N . GLU A 1 167 ? -8.128 6.619 13.014 1.00 97.69 167 GLU A N 1
ATOM 1301 C CA . GLU A 1 167 ? -6.854 5.996 12.636 1.00 97.69 167 GLU A CA 1
ATOM 1302 C C . GLU A 1 167 ? -7.025 4.938 11.540 1.00 97.69 167 GLU A C 1
ATOM 1304 O O . GLU A 1 167 ? -6.234 4.887 10.591 1.00 97.69 167 GLU A O 1
ATOM 1309 N N . ASN A 1 168 ? -8.081 4.126 11.622 1.00 95.19 168 ASN A N 1
ATOM 1310 C CA . ASN A 1 168 ? -8.391 3.131 10.600 1.00 95.19 168 ASN A CA 1
ATOM 1311 C C . ASN A 1 168 ? -8.732 3.771 9.249 1.00 95.19 168 ASN A C 1
ATOM 1313 O O . ASN A 1 168 ? -8.244 3.307 8.217 1.00 95.19 168 ASN A O 1
ATOM 1317 N N . GLU A 1 169 ? -9.513 4.851 9.226 1.00 97.50 169 GLU A N 1
ATOM 1318 C CA . GLU A 1 169 ? -9.805 5.581 7.985 1.00 97.50 169 GLU A CA 1
ATOM 1319 C C . GLU A 1 169 ? -8.542 6.225 7.392 1.00 97.50 169 GLU A C 1
ATOM 1321 O O . GLU A 1 169 ? -8.297 6.143 6.183 1.00 97.50 169 GLU A O 1
ATOM 1326 N N . LYS A 1 170 ? -7.655 6.762 8.237 1.00 96.62 170 LYS A N 1
ATOM 1327 C CA . LYS A 1 170 ? -6.348 7.278 7.807 1.00 96.62 170 LYS A CA 1
ATOM 1328 C C . LYS A 1 170 ? -5.462 6.182 7.207 1.00 96.62 170 LYS A C 1
ATOM 1330 O O . LYS A 1 170 ? -4.813 6.404 6.180 1.00 96.62 170 LYS A O 1
ATOM 1335 N N . LEU A 1 171 ? -5.436 4.992 7.810 1.00 96.38 171 LEU A N 1
ATOM 1336 C CA . LEU A 1 171 ? -4.705 3.839 7.281 1.00 96.38 171 LEU A CA 1
ATOM 1337 C C . LEU A 1 171 ? -5.295 3.349 5.957 1.00 96.38 171 LEU A C 1
ATOM 1339 O O . LEU A 1 171 ? -4.532 3.097 5.023 1.00 96.38 171 LEU A O 1
ATOM 1343 N N . LYS A 1 172 ? -6.627 3.284 5.827 1.00 96.88 172 LYS A N 1
ATOM 1344 C CA . LYS A 1 172 ? -7.297 2.963 4.556 1.00 96.88 172 LYS A CA 1
ATOM 1345 C C . LYS A 1 172 ? -6.902 3.942 3.455 1.00 96.88 172 LYS A C 1
ATOM 1347 O O . LYS A 1 172 ? -6.559 3.506 2.356 1.00 96.88 172 LYS A O 1
ATOM 1352 N N . LEU A 1 173 ? -6.875 5.244 3.748 1.00 96.44 173 LEU A N 1
ATOM 1353 C CA . LEU A 1 173 ? -6.446 6.263 2.789 1.00 96.44 173 LEU A CA 1
ATOM 1354 C C . LEU A 1 173 ? -4.972 6.085 2.395 1.00 96.44 173 LEU A C 1
ATOM 1356 O O . LEU A 1 173 ? -4.639 6.153 1.214 1.00 96.44 173 LEU A O 1
ATOM 1360 N N . ARG A 1 174 ? -4.090 5.784 3.357 1.00 91.56 174 ARG A N 1
ATOM 1361 C CA . ARG A 1 174 ? -2.671 5.505 3.084 1.00 91.56 174 ARG A CA 1
ATOM 1362 C C . ARG A 1 174 ? -2.488 4.266 2.212 1.00 91.56 174 ARG A C 1
ATOM 1364 O O . ARG A 1 174 ? -1.684 4.300 1.289 1.00 91.56 174 ARG A O 1
ATOM 1371 N N . ILE A 1 175 ? -3.230 3.191 2.476 1.00 91.25 175 ILE A N 1
ATOM 1372 C CA . ILE A 1 175 ? -3.213 1.981 1.644 1.00 91.25 175 ILE A CA 1
ATOM 1373 C C . ILE A 1 175 ? -3.714 2.308 0.239 1.00 91.25 175 ILE A C 1
ATOM 1375 O O . ILE A 1 175 ? -3.075 1.907 -0.726 1.00 91.25 175 ILE A O 1
ATOM 1379 N N . LYS A 1 176 ? -4.803 3.074 0.108 1.00 91.81 176 LYS A N 1
ATOM 1380 C CA . LYS A 1 176 ? -5.323 3.509 -1.194 1.00 91.81 176 LYS A CA 1
ATOM 1381 C C . LYS A 1 176 ? -4.275 4.296 -1.980 1.00 91.81 176 LYS A C 1
ATOM 1383 O O . LYS A 1 176 ? -4.011 3.943 -3.121 1.00 91.81 176 LYS A O 1
ATOM 1388 N N . LEU A 1 177 ? -3.620 5.271 -1.351 1.00 86.75 177 LEU A N 1
ATOM 1389 C CA . LEU A 1 177 ? -2.531 6.030 -1.969 1.00 86.75 177 LEU A CA 1
ATOM 1390 C C . LEU A 1 177 ? -1.341 5.143 -2.327 1.00 86.75 177 LEU A C 1
ATOM 1392 O O . LEU A 1 177 ? -0.740 5.342 -3.367 1.00 86.75 177 LEU A O 1
ATOM 1396 N N . LEU A 1 178 ? -0.991 4.152 -1.506 1.00 84.69 178 LEU A N 1
ATOM 1397 C CA . LEU A 1 178 ? 0.072 3.199 -1.833 1.00 84.69 178 LEU A CA 1
ATOM 1398 C C . LEU A 1 178 ? -0.311 2.247 -2.966 1.00 84.69 178 LEU A C 1
ATOM 1400 O O . LEU A 1 178 ? 0.578 1.773 -3.655 1.00 84.69 178 LEU A O 1
ATOM 1404 N N . LEU A 1 179 ? -1.596 1.936 -3.141 1.00 84.75 179 LEU A N 1
ATOM 1405 C CA . LEU A 1 179 ? -2.102 1.129 -4.252 1.00 84.75 179 LEU A CA 1
ATOM 1406 C C . LEU A 1 179 ? -2.207 1.940 -5.543 1.00 84.75 179 LEU A C 1
ATOM 1408 O O . LEU A 1 179 ? -1.939 1.402 -6.608 1.00 84.75 179 LEU A O 1
ATOM 1412 N N . GLU A 1 180 ? -2.568 3.215 -5.450 1.00 84.31 180 GLU A N 1
ATOM 1413 C CA . GLU A 1 180 ? -2.559 4.155 -6.572 1.00 84.31 180 GLU A CA 1
ATOM 1414 C C . GLU A 1 180 ? -1.119 4.489 -6.986 1.00 84.31 180 GLU A C 1
ATOM 1416 O O . GLU A 1 180 ? -0.783 4.462 -8.163 1.00 84.31 180 GLU A O 1
ATOM 1421 N N . ASN A 1 181 ? -0.235 4.648 -5.999 1.00 77.75 181 ASN A N 1
ATOM 1422 C CA . ASN A 1 181 ? 1.208 4.785 -6.173 1.00 77.75 181 ASN A CA 1
ATOM 1423 C C . ASN A 1 181 ? 1.933 3.437 -6.214 1.00 77.75 181 ASN A C 1
ATOM 1425 O O . ASN A 1 181 ? 3.160 3.436 -6.085 1.00 77.75 181 ASN A O 1
ATOM 1429 N N . LYS A 1 182 ? 1.237 2.291 -6.347 1.00 69.38 182 LYS A N 1
ATOM 1430 C CA . LYS A 1 182 ? 1.936 1.039 -6.654 1.00 69.38 182 LYS A CA 1
ATOM 1431 C C . LYS A 1 182 ? 2.546 1.308 -8.004 1.00 69.38 182 LYS A C 1
ATOM 1433 O O . LYS A 1 182 ? 1.834 1.311 -9.009 1.00 69.38 182 LYS A O 1
ATOM 1438 N N . GLU A 1 183 ? 3.845 1.604 -7.955 1.00 63.00 183 GLU A N 1
ATOM 1439 C CA . GLU A 1 183 ? 4.700 1.837 -9.096 1.00 63.00 183 GLU A CA 1
ATOM 1440 C C . GLU A 1 183 ? 4.212 0.902 -10.177 1.00 63.00 183 GLU A C 1
ATOM 1442 O O . GLU A 1 183 ? 4.076 -0.299 -9.919 1.00 63.00 183 GLU A O 1
ATOM 1447 N N . HIS A 1 184 ? 3.833 1.457 -11.325 1.00 67.94 184 HIS A N 1
ATOM 1448 C CA . HIS A 1 184 ? 3.502 0.649 -12.478 1.00 67.94 184 HIS A CA 1
ATOM 1449 C C . HIS A 1 184 ? 4.746 -0.149 -12.806 1.00 67.94 184 HIS A C 1
ATOM 1451 O O . HIS A 1 184 ? 5.648 0.315 -13.501 1.00 67.94 184 HIS A O 1
ATOM 1457 N N . LEU A 1 185 ? 4.820 -1.321 -12.177 1.00 74.69 185 LEU A N 1
ATOM 1458 C CA . LEU A 1 185 ? 5.914 -2.241 -12.305 1.00 74.69 185 LEU A CA 1
ATOM 1459 C C . LEU A 1 185 ? 5.919 -2.544 -13.790 1.00 74.69 185 LEU A C 1
ATOM 1461 O O . LEU A 1 185 ? 4.914 -3.060 -14.296 1.00 74.69 185 LEU A O 1
ATOM 1465 N N . PRO A 1 186 ? 6.979 -2.132 -14.501 1.00 81.06 186 PRO A N 1
ATOM 1466 C CA . PRO A 1 186 ? 7.008 -2.303 -15.932 1.00 81.06 186 PRO A CA 1
ATOM 1467 C C . PRO A 1 186 ? 6.770 -3.771 -16.237 1.00 81.06 186 PRO A C 1
ATOM 1469 O O . PRO A 1 186 ? 7.339 -4.628 -15.551 1.00 81.06 186 PRO A O 1
ATOM 1472 N N . ASP A 1 187 ? 5.928 -4.052 -17.237 1.00 89.44 187 ASP A N 1
ATOM 1473 C CA . ASP A 1 187 ? 5.682 -5.424 -17.673 1.00 89.44 187 ASP A CA 1
ATOM 1474 C C . ASP A 1 187 ? 7.049 -6.117 -17.818 1.00 89.44 187 ASP A C 1
ATOM 1476 O O . ASP A 1 187 ? 7.895 -5.643 -18.594 1.00 89.44 187 ASP A O 1
ATOM 1480 N N . PRO A 1 188 ? 7.309 -7.202 -17.060 1.00 92.38 188 PRO A N 1
ATOM 1481 C CA . PRO A 1 188 ? 8.591 -7.888 -17.093 1.00 92.38 188 PRO A CA 1
ATOM 1482 C C . PRO A 1 188 ? 9.026 -8.256 -18.514 1.00 92.38 188 PRO A C 1
ATOM 1484 O O . PRO A 1 188 ? 10.225 -8.289 -18.792 1.00 92.38 188 PRO A O 1
ATOM 1487 N N . LYS A 1 189 ? 8.071 -8.491 -19.426 1.00 94.81 189 LYS A N 1
ATOM 1488 C CA . LYS A 1 189 ? 8.340 -8.754 -20.842 1.00 94.81 189 LYS A CA 1
ATOM 1489 C C . LYS A 1 189 ? 8.923 -7.532 -21.545 1.00 94.81 189 LYS A C 1
ATOM 1491 O O . LYS A 1 189 ? 9.985 -7.654 -22.148 1.00 94.81 189 LYS A O 1
ATOM 1496 N N . VAL A 1 190 ? 8.292 -6.363 -21.409 1.00 94.56 190 VAL A N 1
ATOM 1497 C CA . VAL A 1 190 ? 8.774 -5.101 -22.004 1.00 94.56 190 VAL A CA 1
ATOM 1498 C C . VAL A 1 190 ? 10.172 -4.778 -21.484 1.00 94.56 190 VAL A C 1
ATOM 1500 O O . VAL A 1 190 ? 11.086 -4.534 -22.270 1.00 94.56 190 VAL A O 1
ATOM 1503 N N . ARG A 1 191 ? 10.380 -4.873 -20.164 1.00 95.56 191 ARG A N 1
ATOM 1504 C CA . ARG A 1 191 ? 11.698 -4.659 -19.548 1.00 95.56 191 ARG A CA 1
ATOM 1505 C C . ARG A 1 191 ? 12.760 -5.596 -20.121 1.00 95.56 191 ARG A C 1
ATOM 1507 O O . ARG A 1 191 ? 13.854 -5.146 -20.455 1.00 95.56 191 ARG A O 1
ATOM 1514 N N . ASN A 1 192 ? 12.455 -6.888 -20.229 1.00 96.00 192 ASN A N 1
ATOM 1515 C CA . ASN A 1 192 ? 13.403 -7.876 -20.740 1.00 96.00 192 ASN A CA 1
ATOM 1516 C C . ASN A 1 192 ? 13.747 -7.625 -22.215 1.00 96.00 192 ASN A C 1
ATOM 1518 O O . ASN A 1 192 ? 14.914 -7.729 -22.584 1.00 96.00 192 ASN A O 1
ATOM 1522 N N . GLU A 1 193 ? 12.773 -7.254 -23.046 1.00 97.12 193 GLU A N 1
ATOM 1523 C CA . GLU A 1 193 ? 13.014 -6.929 -24.456 1.00 97.12 193 GLU A CA 1
ATOM 1524 C C . GLU A 1 193 ? 13.898 -5.689 -24.622 1.00 97.12 193 GLU A C 1
ATOM 1526 O O . GLU A 1 193 ? 14.886 -5.739 -25.358 1.00 97.12 193 GLU A O 1
ATOM 1531 N N . VAL A 1 194 ? 13.621 -4.609 -23.881 1.00 97.00 194 VAL A N 1
ATOM 1532 C CA . VAL A 1 194 ? 14.480 -3.413 -23.883 1.00 97.00 194 VAL A CA 1
ATOM 1533 C C . VAL A 1 194 ? 15.893 -3.763 -23.406 1.00 97.00 194 VAL A C 1
ATOM 1535 O O . VAL A 1 194 ? 16.875 -3.346 -24.022 1.00 97.00 194 VAL A O 1
ATOM 1538 N N . ASN A 1 195 ? 16.022 -4.581 -22.356 1.00 97.25 195 ASN A N 1
ATOM 1539 C CA . ASN A 1 195 ? 17.324 -5.010 -21.846 1.00 97.25 195 ASN A CA 1
ATOM 1540 C C . ASN A 1 195 ? 18.121 -5.806 -22.887 1.00 97.25 195 ASN A C 1
ATOM 1542 O O . ASN A 1 195 ? 19.322 -5.587 -23.034 1.00 97.25 195 ASN A O 1
ATOM 1546 N N . LEU A 1 196 ? 17.470 -6.695 -23.643 1.00 97.31 196 LEU A N 1
ATOM 1547 C CA . LEU A 1 196 ? 18.117 -7.447 -24.719 1.00 97.31 196 LEU A CA 1
ATOM 1548 C C . LEU A 1 196 ? 18.632 -6.525 -25.832 1.00 97.31 196 LEU A C 1
ATOM 1550 O O . LEU A 1 196 ? 19.748 -6.725 -26.314 1.00 97.31 196 LEU A O 1
ATOM 1554 N N . ILE A 1 197 ? 17.864 -5.497 -26.205 1.00 97.88 197 ILE A N 1
ATOM 1555 C CA . ILE A 1 197 ? 18.281 -4.504 -27.206 1.00 97.88 197 ILE A CA 1
ATOM 1556 C C . ILE A 1 197 ? 19.517 -3.738 -26.716 1.00 97.88 197 ILE A C 1
ATOM 1558 O O . ILE A 1 197 ? 20.529 -3.682 -27.420 1.00 97.88 197 ILE A O 1
ATOM 1562 N N . LEU A 1 198 ? 19.485 -3.215 -25.485 1.00 97.06 198 LEU A N 1
ATOM 1563 C CA . LEU A 1 198 ? 20.621 -2.492 -24.902 1.00 97.06 198 LEU A CA 1
ATOM 1564 C C . LEU A 1 198 ? 21.855 -3.392 -24.748 1.00 97.06 198 LEU A C 1
ATOM 1566 O O . LEU A 1 198 ? 22.961 -3.010 -25.136 1.00 97.06 198 LEU A O 1
ATOM 1570 N N . CYS A 1 199 ? 21.673 -4.620 -24.257 1.00 96.38 199 CYS A N 1
ATOM 1571 C CA . CYS A 1 199 ? 22.752 -5.594 -24.113 1.00 96.38 199 CYS A CA 1
ATOM 1572 C C . CYS A 1 199 ? 23.402 -5.983 -25.447 1.00 96.38 199 CYS A C 1
ATOM 1574 O O . CYS A 1 199 ? 24.565 -6.388 -25.456 1.00 96.38 199 CYS A O 1
ATOM 1576 N N . ARG A 1 200 ? 22.671 -5.885 -26.561 1.00 97.12 200 ARG A N 1
ATOM 1577 C CA . ARG A 1 200 ? 23.188 -6.180 -27.900 1.00 97.12 200 ARG A CA 1
ATOM 1578 C C . ARG A 1 200 ? 23.942 -5.003 -28.514 1.00 97.12 200 ARG A C 1
ATOM 1580 O O . ARG A 1 200 ? 24.922 -5.234 -29.211 1.00 97.12 200 ARG A O 1
ATOM 1587 N N . ILE A 1 201 ? 23.466 -3.775 -28.306 1.00 97.38 201 ILE A N 1
ATOM 1588 C CA . ILE A 1 201 ? 23.958 -2.602 -29.047 1.00 97.38 201 ILE A CA 1
ATOM 1589 C C . ILE A 1 201 ? 25.037 -1.839 -28.278 1.00 97.38 201 ILE A C 1
ATOM 1591 O O . ILE A 1 201 ? 26.012 -1.405 -28.887 1.00 97.38 201 ILE A O 1
ATOM 1595 N N . VAL A 1 2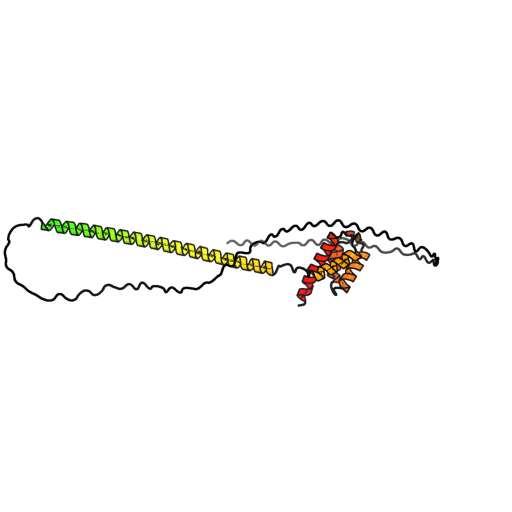02 ? 24.866 -1.649 -26.966 1.00 95.50 202 VAL A N 1
ATOM 1596 C CA . VAL A 1 202 ? 25.705 -0.719 -26.187 1.00 95.50 202 VAL A CA 1
ATOM 1597 C C . VAL A 1 202 ? 26.547 -1.386 -25.098 1.00 95.50 202 VAL A C 1
ATOM 1599 O O . VAL A 1 202 ? 27.518 -0.789 -24.640 1.00 95.50 202 VAL A O 1
ATOM 1602 N N . ARG A 1 203 ? 26.226 -2.615 -24.675 1.00 94.19 203 ARG A N 1
ATOM 1603 C CA . ARG A 1 203 ? 26.949 -3.299 -23.586 1.00 94.19 203 ARG A CA 1
ATOM 1604 C C . ARG A 1 203 ? 28.392 -3.626 -23.962 1.00 94.19 203 ARG A C 1
ATOM 1606 O O . ARG A 1 203 ? 28.664 -4.135 -25.044 1.00 94.19 203 ARG A O 1
ATOM 1613 N N . GLY A 1 204 ? 29.290 -3.442 -22.994 1.00 94.94 204 GLY A N 1
ATOM 1614 C CA . GLY A 1 204 ? 30.705 -3.794 -23.127 1.00 94.94 204 GLY A CA 1
ATOM 1615 C C . GLY A 1 204 ? 31.520 -2.763 -23.906 1.00 94.94 204 GLY A C 1
ATOM 1616 O O . GLY A 1 204 ? 32.669 -3.029 -24.245 1.00 94.94 204 GLY A O 1
ATOM 1617 N N . ALA A 1 205 ? 30.942 -1.593 -24.186 1.00 94.69 205 ALA A N 1
ATOM 1618 C CA . ALA A 1 205 ? 31.594 -0.506 -24.897 1.00 94.69 205 ALA A CA 1
ATOM 1619 C C . ALA A 1 205 ? 31.281 0.853 -24.253 1.00 94.69 205 ALA A C 1
ATOM 1621 O O . ALA A 1 205 ? 30.357 0.997 -23.445 1.00 94.69 205 ALA A O 1
ATOM 1622 N N . TYR A 1 206 ? 32.067 1.864 -24.622 1.00 97.38 206 TYR A N 1
ATOM 1623 C CA . TYR A 1 206 ? 31.713 3.259 -24.378 1.00 97.38 206 TYR A CA 1
ATOM 1624 C C . TYR A 1 206 ? 30.581 3.676 -25.317 1.00 97.38 206 TYR A C 1
ATOM 1626 O O . TYR A 1 206 ? 30.663 3.473 -26.528 1.00 97.38 206 TYR A O 1
ATOM 1634 N N . VAL A 1 207 ? 29.532 4.277 -24.760 1.00 97.88 207 VAL A N 1
ATOM 1635 C CA . VAL A 1 207 ? 28.334 4.637 -25.526 1.00 97.88 207 VAL A CA 1
ATOM 1636 C C . VAL A 1 207 ? 28.545 5.966 -26.247 1.00 97.88 207 VAL A C 1
ATOM 1638 O O .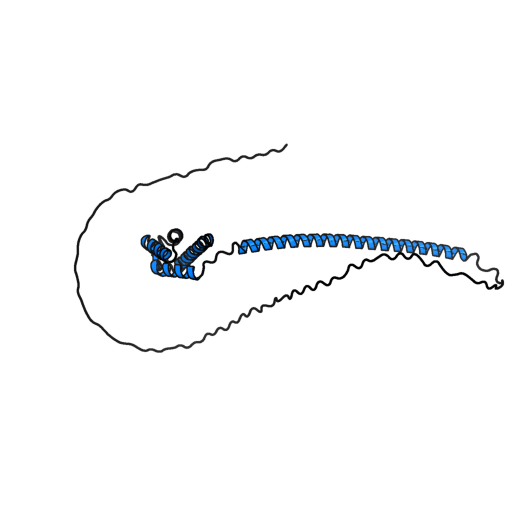 VAL A 1 207 ? 28.444 7.043 -25.649 1.00 97.88 207 VAL A O 1
ATOM 1641 N N . SER A 1 208 ? 28.838 5.886 -27.546 1.00 97.56 208 SER A N 1
ATOM 1642 C CA . SER A 1 208 ? 28.851 7.028 -28.466 1.00 97.56 208 SER A CA 1
ATOM 1643 C C . SER A 1 208 ? 27.429 7.466 -28.833 1.00 97.56 208 SER A C 1
ATOM 1645 O O . SER A 1 208 ? 26.478 6.699 -28.665 1.00 97.56 208 SER A O 1
ATOM 1647 N N . TYR A 1 209 ? 27.286 8.673 -29.387 1.00 96.88 209 TYR A N 1
ATOM 1648 C CA . TYR A 1 209 ? 26.012 9.152 -29.938 1.00 96.88 209 TYR A CA 1
ATOM 1649 C C . TYR A 1 209 ? 25.420 8.182 -30.959 1.00 96.88 209 TYR A C 1
ATOM 1651 O O . TYR A 1 209 ? 24.270 7.787 -30.832 1.00 96.88 209 TYR A O 1
ATOM 1659 N N . GLU A 1 210 ? 26.238 7.708 -31.896 1.00 97.56 210 GLU A N 1
ATOM 1660 C CA . GLU A 1 210 ? 25.797 6.782 -32.936 1.00 97.56 210 GLU A CA 1
ATOM 1661 C C . GLU A 1 210 ? 25.283 5.455 -32.350 1.00 97.56 210 GLU A C 1
ATOM 1663 O O . GLU A 1 210 ? 24.235 4.949 -32.748 1.00 97.56 210 GLU A O 1
ATOM 1668 N N . SER A 1 211 ? 25.983 4.894 -31.355 1.00 97.38 211 SER A N 1
ATOM 1669 C CA . SER A 1 211 ? 25.526 3.671 -30.680 1.00 97.38 211 SER A CA 1
ATOM 1670 C C . SER A 1 211 ? 24.235 3.885 -29.882 1.00 97.38 211 SER A C 1
ATOM 1672 O O . SER A 1 211 ? 23.383 2.996 -29.850 1.00 97.38 211 SER A O 1
ATOM 1674 N N . ALA A 1 212 ? 24.065 5.069 -29.287 1.00 97.69 212 ALA A N 1
ATOM 1675 C CA . ALA A 1 212 ? 22.853 5.448 -28.580 1.00 97.69 212 ALA A CA 1
ATOM 1676 C C . ALA A 1 212 ? 21.671 5.630 -29.544 1.00 97.69 212 ALA A C 1
ATOM 1678 O O . ALA A 1 212 ? 20.625 5.038 -29.304 1.00 97.69 212 ALA A O 1
ATOM 1679 N N . ASP A 1 213 ? 21.835 6.354 -30.655 1.00 97.94 213 ASP A N 1
ATOM 1680 C CA . ASP A 1 213 ? 20.787 6.538 -31.670 1.00 97.94 213 ASP A CA 1
ATOM 1681 C C . ASP A 1 213 ? 20.358 5.203 -32.300 1.00 97.94 213 ASP A C 1
ATOM 1683 O O . ASP A 1 213 ? 19.162 4.966 -32.490 1.00 97.94 213 ASP A O 1
ATOM 1687 N N . ARG A 1 214 ? 21.299 4.273 -32.535 1.00 98.06 214 ARG A N 1
ATOM 1688 C CA . ARG A 1 214 ? 20.966 2.899 -32.956 1.00 98.06 214 ARG A CA 1
ATOM 1689 C C . ARG A 1 214 ? 20.112 2.168 -31.922 1.00 98.06 214 ARG A C 1
ATOM 1691 O O . ARG A 1 214 ? 19.149 1.502 -32.294 1.00 98.06 214 ARG A O 1
ATOM 1698 N N . ALA A 1 215 ? 20.450 2.281 -30.638 1.00 97.88 215 ALA A N 1
ATOM 1699 C CA . ALA A 1 215 ? 19.673 1.663 -29.567 1.00 97.88 215 ALA A CA 1
ATOM 1700 C C . ALA A 1 215 ? 18.275 2.284 -29.434 1.00 97.88 215 ALA A C 1
ATOM 1702 O O . ALA A 1 215 ? 17.299 1.550 -29.306 1.00 97.88 215 ALA A O 1
ATOM 1703 N N . ILE A 1 216 ? 18.173 3.613 -29.519 1.00 98.12 216 ILE A N 1
ATOM 1704 C CA . ILE A 1 216 ? 16.905 4.357 -29.490 1.00 98.12 216 ILE A CA 1
ATOM 1705 C C . ILE A 1 216 ? 16.004 3.912 -30.645 1.00 98.12 216 ILE A C 1
ATOM 1707 O O . ILE A 1 216 ? 14.844 3.580 -30.413 1.00 98.12 216 ILE A O 1
ATOM 1711 N N . SER A 1 217 ? 16.550 3.843 -31.862 1.00 98.00 217 SER A N 1
ATOM 1712 C CA . SER A 1 217 ? 15.807 3.420 -33.055 1.00 98.00 217 SER A CA 1
ATOM 1713 C C . SER A 1 217 ? 15.299 1.985 -32.911 1.00 98.00 217 SER A C 1
ATOM 1715 O O . SER A 1 217 ? 14.112 1.739 -33.076 1.00 98.00 217 SER A O 1
ATOM 1717 N N . ALA A 1 218 ? 16.159 1.055 -32.476 1.00 97.94 218 ALA A N 1
ATOM 1718 C CA . ALA A 1 218 ? 15.773 -0.342 -32.267 1.00 97.94 218 ALA A CA 1
ATOM 1719 C C . ALA A 1 218 ? 14.690 -0.520 -31.184 1.00 97.94 218 ALA A C 1
ATOM 1721 O O . ALA A 1 218 ? 13.837 -1.402 -31.298 1.00 97.94 218 ALA A O 1
ATOM 1722 N N . ILE A 1 219 ? 14.709 0.304 -30.130 1.00 97.19 219 ILE A N 1
ATOM 1723 C CA . ILE A 1 219 ? 13.645 0.322 -29.117 1.00 97.19 219 ILE A CA 1
ATOM 1724 C C . ILE A 1 219 ? 12.350 0.875 -29.722 1.00 97.19 219 ILE A C 1
ATOM 1726 O O . ILE A 1 219 ? 11.298 0.278 -29.508 1.00 97.19 219 ILE A O 1
ATOM 1730 N N . ASN A 1 220 ? 12.413 1.952 -30.509 1.00 97.00 220 ASN A N 1
ATOM 1731 C CA . ASN A 1 220 ? 11.243 2.541 -31.162 1.00 97.00 220 ASN A CA 1
ATOM 1732 C C . ASN A 1 220 ? 10.607 1.622 -32.213 1.00 97.00 220 ASN A C 1
ATOM 1734 O O . ASN A 1 220 ? 9.384 1.553 -32.291 1.00 97.00 220 ASN A O 1
ATOM 1738 N N . ASP A 1 221 ? 11.406 0.855 -32.952 1.00 96.56 221 ASP A N 1
ATOM 1739 C CA . ASP A 1 221 ? 10.906 -0.154 -33.891 1.00 96.56 221 ASP A CA 1
ATOM 1740 C C . ASP A 1 221 ? 10.114 -1.253 -33.170 1.00 96.56 221 ASP A C 1
ATOM 1742 O O . ASP A 1 221 ? 9.108 -1.751 -33.677 1.00 96.56 221 ASP A O 1
ATOM 1746 N N . ARG A 1 222 ? 10.557 -1.635 -31.963 1.00 96.19 222 ARG A N 1
ATOM 1747 C CA . ARG A 1 222 ? 9.871 -2.637 -31.140 1.00 96.19 222 ARG A CA 1
ATOM 1748 C C . ARG A 1 222 ? 8.657 -2.066 -30.408 1.00 96.19 222 ARG A C 1
ATOM 1750 O O . ARG A 1 222 ? 7.657 -2.765 -30.257 1.00 96.19 222 ARG A O 1
ATOM 1757 N N . PHE A 1 223 ? 8.750 -0.817 -29.964 1.00 94.62 223 PHE A N 1
ATOM 1758 C CA . PHE A 1 223 ? 7.737 -0.099 -29.196 1.00 94.62 223 PHE A CA 1
ATOM 1759 C C . PHE A 1 223 ? 7.468 1.269 -29.849 1.00 94.62 223 PHE A C 1
ATOM 1761 O O . PHE A 1 223 ? 8.086 2.264 -29.456 1.00 94.62 223 PHE A O 1
ATOM 1768 N N . PRO A 1 224 ? 6.570 1.347 -30.848 1.00 95.19 224 PRO A N 1
ATOM 1769 C CA . PRO A 1 224 ? 6.320 2.584 -31.586 1.00 95.19 224 PRO A CA 1
ATOM 1770 C C . PRO A 1 224 ? 5.905 3.753 -30.685 1.00 95.19 224 PRO A C 1
ATOM 1772 O O . PRO A 1 224 ? 5.048 3.603 -29.817 1.00 95.19 224 PRO A O 1
ATOM 1775 N N . GLY A 1 225 ? 6.512 4.924 -30.899 1.00 93.62 225 GLY A N 1
ATOM 1776 C CA . GLY A 1 225 ? 6.267 6.131 -30.098 1.00 93.62 225 GLY A CA 1
ATOM 1777 C C . GLY A 1 225 ? 7.143 6.240 -28.845 1.00 93.62 225 GLY A C 1
ATOM 1778 O O . GLY A 1 225 ? 7.023 7.207 -28.094 1.00 93.62 225 GLY A O 1
ATOM 1779 N N . SER A 1 226 ? 8.052 5.285 -28.622 1.00 96.06 226 SER A N 1
ATOM 1780 C CA . SER A 1 226 ? 8.978 5.292 -27.483 1.00 96.06 226 SER A CA 1
ATOM 1781 C C . SER A 1 226 ? 10.230 6.144 -27.691 1.00 96.06 226 SER A C 1
ATOM 1783 O O . SER A 1 226 ? 11.001 6.314 -26.745 1.00 96.06 226 SER A O 1
ATOM 1785 N N . GLU A 1 227 ? 10.449 6.692 -28.891 1.00 96.94 227 GLU A N 1
ATOM 1786 C CA . GLU A 1 227 ? 11.696 7.372 -29.260 1.00 96.94 227 GLU A CA 1
ATOM 1787 C C . GLU A 1 227 ? 12.110 8.461 -28.259 1.00 96.94 227 GLU A C 1
ATOM 1789 O O . GLU A 1 227 ? 13.248 8.469 -27.793 1.00 96.94 227 GLU A O 1
ATOM 1794 N N . SER A 1 228 ? 11.195 9.356 -27.876 1.00 97.06 228 SER A N 1
ATOM 1795 C CA . SER A 1 228 ? 11.489 10.463 -26.953 1.00 97.06 228 SER A CA 1
ATOM 1796 C C . SER A 1 228 ? 11.870 9.972 -25.550 1.00 97.06 228 SER A C 1
ATOM 1798 O O . SER A 1 228 ? 12.798 10.503 -24.932 1.00 97.06 228 SER A O 1
ATOM 1800 N N . ILE A 1 229 ? 11.202 8.919 -25.069 1.00 97.12 229 ILE A N 1
ATOM 1801 C CA . ILE A 1 229 ? 11.451 8.279 -23.773 1.00 97.12 229 ILE A CA 1
ATOM 1802 C C . ILE A 1 229 ? 12.816 7.593 -23.788 1.00 97.12 229 ILE A C 1
ATOM 1804 O O . ILE A 1 229 ? 13.656 7.860 -22.923 1.00 97.12 229 ILE A O 1
ATOM 1808 N N . ALA A 1 230 ? 13.052 6.741 -24.789 1.00 97.50 230 ALA A N 1
ATOM 1809 C CA . ALA A 1 230 ? 14.300 6.011 -24.956 1.00 97.50 230 ALA A CA 1
ATOM 1810 C C . ALA A 1 230 ? 15.481 6.977 -25.109 1.00 97.50 230 ALA A C 1
ATOM 1812 O O . ALA A 1 230 ? 16.496 6.813 -24.433 1.00 97.50 230 ALA A O 1
ATOM 1813 N N . ARG A 1 231 ? 15.324 8.032 -25.919 1.00 98.12 231 ARG A N 1
ATOM 1814 C CA . ARG A 1 231 ? 16.333 9.077 -26.127 1.00 98.12 231 ARG A CA 1
ATOM 1815 C C . ARG A 1 231 ? 16.707 9.768 -24.825 1.00 98.12 231 ARG A C 1
ATOM 1817 O O . ARG A 1 231 ? 17.890 9.853 -24.509 1.00 98.12 231 ARG A O 1
ATOM 1824 N N . ASN A 1 232 ? 15.718 10.209 -24.050 1.00 97.75 232 ASN A N 1
ATOM 1825 C CA . ASN A 1 232 ? 15.947 10.865 -22.764 1.00 97.75 232 ASN A CA 1
ATOM 1826 C C . ASN A 1 232 ? 16.734 9.954 -21.804 1.00 97.75 232 ASN A C 1
ATOM 1828 O O . ASN A 1 232 ? 17.765 10.360 -21.268 1.00 97.75 232 ASN A O 1
ATOM 1832 N N . VAL A 1 233 ? 16.301 8.701 -21.631 1.00 97.38 233 VAL A N 1
ATOM 1833 C CA . VAL A 1 233 ? 16.951 7.777 -20.690 1.00 97.38 233 VAL A CA 1
ATOM 1834 C C . VAL A 1 233 ? 18.359 7.390 -21.151 1.00 97.38 233 VAL A C 1
ATOM 1836 O O . VAL A 1 233 ? 19.301 7.474 -20.366 1.00 97.38 233 VAL A O 1
ATOM 1839 N N . ILE A 1 234 ? 18.541 7.011 -22.419 1.00 97.62 234 ILE A N 1
ATOM 1840 C CA . ILE A 1 234 ? 19.840 6.558 -22.940 1.00 97.62 234 ILE A CA 1
ATOM 1841 C C . ILE A 1 234 ? 20.866 7.698 -22.917 1.00 97.62 234 ILE A C 1
ATOM 1843 O O . ILE A 1 234 ? 22.009 7.483 -22.503 1.00 97.62 234 ILE A O 1
ATOM 1847 N N . TYR A 1 235 ? 20.474 8.916 -23.297 1.00 97.62 235 TYR A N 1
ATOM 1848 C CA . TYR A 1 235 ? 21.378 10.067 -23.266 1.00 97.62 235 TYR A CA 1
ATOM 1849 C C . TYR A 1 235 ? 21.762 10.496 -21.857 1.00 97.62 235 TYR A C 1
ATOM 1851 O O . TYR A 1 235 ? 22.917 10.857 -21.646 1.00 97.62 235 TYR A O 1
ATOM 1859 N N . ASN A 1 236 ? 20.848 10.402 -20.895 1.00 97.00 236 ASN A N 1
ATOM 1860 C CA . ASN A 1 236 ? 21.140 10.791 -19.520 1.00 97.00 236 ASN A CA 1
ATOM 1861 C C . ASN A 1 236 ? 21.906 9.710 -18.748 1.00 97.00 236 ASN A C 1
ATOM 1863 O O . ASN A 1 236 ? 22.781 10.029 -17.946 1.00 97.00 236 ASN A O 1
ATOM 1867 N N . MET A 1 237 ? 21.601 8.429 -18.975 1.00 97.00 237 MET A N 1
ATOM 1868 C CA . MET A 1 237 ? 22.161 7.340 -18.167 1.00 97.00 237 MET A CA 1
ATOM 1869 C C . MET A 1 237 ? 23.400 6.686 -18.774 1.00 97.00 237 MET A C 1
ATOM 1871 O O . MET A 1 237 ? 24.258 6.221 -18.017 1.00 97.00 237 MET A O 1
ATOM 1875 N N . LEU A 1 238 ? 23.484 6.586 -20.104 1.00 96.06 238 LEU A N 1
ATOM 1876 C CA . LEU A 1 238 ? 24.464 5.725 -20.775 1.00 96.06 238 LEU A CA 1
ATOM 1877 C C . LEU A 1 238 ? 25.501 6.502 -21.587 1.00 96.06 238 LEU A C 1
ATOM 1879 O O . LEU A 1 238 ? 26.672 6.118 -21.593 1.00 96.06 238 LEU A O 1
ATOM 1883 N N . ARG A 1 239 ? 25.103 7.584 -22.263 1.00 94.50 239 ARG A N 1
ATOM 1884 C CA . ARG A 1 239 ? 25.979 8.329 -23.180 1.00 94.50 239 ARG A CA 1
ATOM 1885 C C . ARG A 1 239 ? 27.275 8.791 -22.504 1.00 94.50 239 ARG A C 1
ATOM 1887 O O . ARG A 1 239 ? 27.273 9.281 -21.379 1.00 94.50 239 ARG A O 1
ATOM 1894 N N . GLY A 1 240 ? 28.385 8.677 -23.237 1.00 96.25 240 GLY A N 1
ATOM 1895 C CA . GLY A 1 240 ? 29.692 9.179 -22.806 1.00 96.25 240 GLY A CA 1
ATOM 1896 C C . GLY A 1 240 ? 30.317 8.354 -21.685 1.00 96.25 240 GLY A C 1
ATOM 1897 O O . GLY A 1 240 ? 31.303 8.769 -21.086 1.00 96.25 240 GLY A O 1
ATOM 1898 N N . SER A 1 241 ? 29.755 7.181 -21.395 1.00 96.56 241 SER A N 1
ATOM 1899 C CA . SER A 1 241 ? 30.215 6.308 -20.329 1.00 96.56 241 SER A CA 1
ATOM 1900 C C . SER A 1 241 ? 30.308 4.861 -20.796 1.00 96.56 241 SER A C 1
ATOM 1902 O O . SER A 1 241 ? 29.675 4.466 -21.777 1.00 96.56 241 SER A O 1
ATOM 1904 N N . TYR A 1 242 ? 31.121 4.070 -20.099 1.00 97.62 242 TYR A N 1
ATOM 1905 C CA . TYR A 1 242 ? 31.176 2.631 -20.313 1.00 97.62 242 TYR A CA 1
ATOM 1906 C C . TYR A 1 242 ? 29.879 1.976 -19.821 1.00 97.62 242 TYR A C 1
ATOM 1908 O O . TYR A 1 242 ? 29.457 2.181 -18.675 1.00 97.62 242 TYR A O 1
ATOM 1916 N N . CYS A 1 243 ? 29.243 1.185 -20.683 1.00 97.50 243 CYS A N 1
ATOM 1917 C CA . CYS A 1 243 ? 27.989 0.511 -20.374 1.00 97.50 243 CYS A CA 1
ATOM 1918 C C . CYS A 1 243 ? 28.243 -0.921 -19.886 1.00 97.50 243 CYS A C 1
ATOM 1920 O O . CYS A 1 243 ? 28.435 -1.854 -20.673 1.00 97.50 243 CYS A O 1
ATOM 1922 N N . SER A 1 244 ? 28.236 -1.095 -18.562 1.00 97.19 244 SER A N 1
ATOM 1923 C CA . SER A 1 244 ? 28.210 -2.416 -17.930 1.00 97.19 244 SER A CA 1
ATOM 1924 C C . SER A 1 244 ? 26.832 -3.076 -18.064 1.00 97.19 244 SER A C 1
ATOM 1926 O O . SER A 1 244 ? 25.841 -2.427 -18.404 1.00 97.19 244 SER A O 1
ATOM 1928 N N . TYR A 1 245 ? 26.764 -4.375 -17.759 1.00 96.44 245 TYR A N 1
ATOM 1929 C CA . TYR A 1 245 ? 25.502 -5.117 -17.729 1.00 96.44 245 TYR A CA 1
ATOM 1930 C C . TYR A 1 245 ? 24.474 -4.476 -16.785 1.00 96.44 245 TYR A C 1
ATOM 1932 O O . TYR A 1 245 ? 23.347 -4.213 -17.196 1.00 96.44 2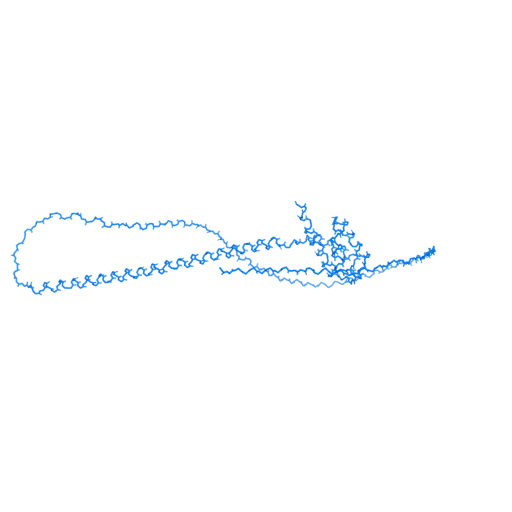45 TYR A O 1
ATOM 1940 N N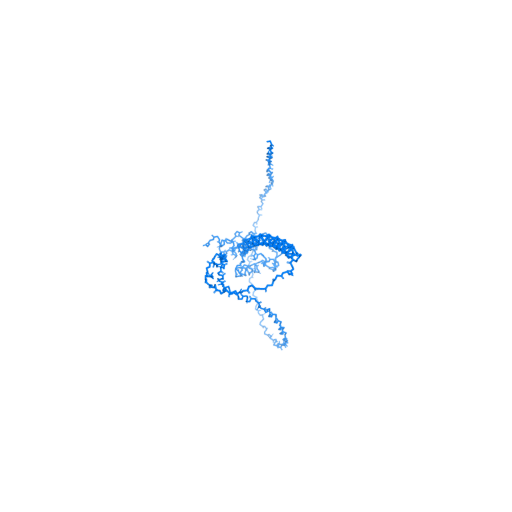 . ASP A 1 246 ? 24.885 -4.138 -15.562 1.00 96.44 246 ASP A N 1
ATOM 1941 C CA . ASP A 1 246 ? 23.991 -3.535 -14.566 1.00 96.44 246 ASP A CA 1
ATOM 1942 C C . ASP A 1 246 ? 23.470 -2.174 -15.028 1.00 96.44 246 ASP A C 1
ATOM 1944 O O . ASP A 1 246 ? 22.293 -1.858 -14.869 1.00 96.44 246 ASP A O 1
ATOM 1948 N N . ARG A 1 247 ? 24.326 -1.377 -15.677 1.00 97.00 247 ARG A N 1
ATOM 1949 C CA . ARG A 1 247 ? 23.941 -0.060 -16.187 1.00 97.00 247 ARG A CA 1
ATOM 1950 C C . ARG A 1 247 ? 22.933 -0.169 -17.334 1.00 97.00 247 ARG A C 1
ATOM 1952 O O . ARG A 1 247 ? 21.969 0.593 -17.356 1.00 97.00 247 ARG A O 1
ATOM 1959 N N . ALA A 1 248 ? 23.118 -1.132 -18.242 1.00 96.50 248 ALA A N 1
ATOM 1960 C CA . ALA A 1 248 ? 22.147 -1.445 -19.292 1.00 96.50 248 ALA A CA 1
ATOM 1961 C C . ALA A 1 248 ? 20.811 -1.932 -18.704 1.00 96.50 248 ALA A C 1
ATOM 1963 O O . ALA A 1 248 ? 19.757 -1.440 -19.099 1.00 96.50 248 ALA A O 1
ATOM 1964 N N . SER A 1 249 ? 20.853 -2.834 -17.719 1.00 95.94 249 SER A N 1
ATOM 1965 C CA . SER A 1 249 ? 19.663 -3.368 -17.044 1.00 95.94 249 SER A CA 1
ATOM 1966 C C . SER A 1 249 ? 18.881 -2.284 -16.291 1.00 95.94 249 SER A C 1
ATOM 1968 O O . SER A 1 249 ? 17.647 -2.247 -16.339 1.00 95.94 249 SER A O 1
ATOM 1970 N N . ASN A 1 250 ? 19.583 -1.353 -15.641 1.00 96.19 250 ASN A N 1
ATOM 1971 C CA . ASN A 1 250 ? 18.966 -0.213 -14.964 1.00 96.19 250 ASN A CA 1
ATOM 1972 C C . ASN A 1 250 ? 18.307 0.739 -15.969 1.00 96.19 250 ASN A C 1
ATOM 1974 O O . ASN A 1 250 ? 17.147 1.101 -15.794 1.00 96.19 250 ASN A O 1
ATOM 1978 N N . ALA A 1 251 ? 18.997 1.080 -17.063 1.00 96.81 251 ALA A N 1
ATOM 1979 C CA . ALA A 1 251 ? 18.415 1.899 -18.125 1.00 96.81 251 ALA A CA 1
ATOM 1980 C C . ALA A 1 251 ? 17.195 1.222 -18.777 1.00 96.81 251 ALA A C 1
ATOM 1982 O O . ALA A 1 251 ? 16.194 1.884 -19.036 1.00 96.81 251 ALA A O 1
ATOM 1983 N N . ALA A 1 252 ? 17.232 -0.098 -18.986 1.00 96.56 252 ALA A N 1
ATOM 1984 C CA . ALA A 1 252 ? 16.087 -0.852 -19.493 1.00 96.56 252 ALA A CA 1
ATOM 1985 C C . ALA A 1 252 ? 14.882 -0.797 -18.547 1.00 96.56 252 ALA A C 1
ATOM 1987 O O . ALA A 1 252 ? 13.747 -0.659 -19.002 1.00 96.56 252 ALA A O 1
ATOM 1988 N N . SER A 1 253 ? 15.128 -0.880 -17.237 1.00 95.12 253 SER A N 1
ATOM 1989 C CA . SER A 1 253 ? 14.086 -0.778 -16.210 1.00 95.12 253 SER A CA 1
ATOM 1990 C C . SER A 1 253 ? 13.433 0.603 -16.203 1.00 95.12 253 SER A C 1
ATOM 1992 O O . SER A 1 253 ? 12.208 0.689 -16.187 1.00 95.12 253 SER A O 1
ATOM 1994 N N . GLU A 1 254 ? 14.229 1.669 -16.311 1.00 95.81 254 GLU A N 1
ATOM 1995 C CA . GLU A 1 254 ? 13.735 3.049 -16.397 1.00 95.81 254 GLU A CA 1
ATOM 1996 C C . GLU A 1 254 ? 12.939 3.321 -17.679 1.00 95.81 254 GLU A C 1
ATOM 1998 O O . GLU A 1 254 ? 11.861 3.913 -17.630 1.00 95.81 254 GLU A O 1
ATOM 2003 N N . ILE A 1 255 ? 13.419 2.847 -18.835 1.00 96.06 255 ILE A N 1
ATOM 2004 C CA . ILE A 1 255 ? 12.681 2.966 -20.103 1.00 96.06 255 ILE A CA 1
ATOM 2005 C C . ILE A 1 255 ? 11.344 2.235 -20.002 1.00 96.06 255 ILE A C 1
ATOM 2007 O O . ILE A 1 255 ? 10.308 2.803 -20.339 1.00 96.06 255 ILE A O 1
ATOM 2011 N N . ALA A 1 256 ? 11.346 0.996 -19.508 1.00 94.94 256 ALA A N 1
ATOM 2012 C CA . ALA A 1 256 ? 10.125 0.213 -19.391 1.00 94.94 256 ALA A CA 1
ATOM 2013 C C . ALA A 1 256 ? 9.126 0.850 -18.411 1.00 94.94 256 ALA A C 1
ATOM 2015 O O . ALA A 1 256 ? 7.927 0.837 -18.686 1.00 94.94 256 ALA A O 1
ATOM 2016 N N . LYS A 1 257 ? 9.603 1.437 -17.300 1.00 93.19 257 LYS A N 1
ATOM 2017 C CA . LYS A 1 257 ? 8.764 2.155 -16.325 1.00 93.19 257 LYS A CA 1
ATOM 2018 C C . LYS A 1 257 ? 8.059 3.343 -16.984 1.00 93.19 257 LYS A C 1
ATOM 2020 O O . LYS A 1 257 ? 6.834 3.418 -16.957 1.00 93.19 257 LYS A O 1
ATOM 2025 N N . LYS A 1 258 ? 8.809 4.198 -17.685 1.00 94.25 258 LYS A N 1
ATOM 2026 C CA . LYS A 1 258 ? 8.247 5.352 -18.412 1.00 94.25 258 LYS A CA 1
ATOM 2027 C C . LYS A 1 258 ? 7.324 4.951 -19.565 1.00 94.25 258 LYS A C 1
ATOM 2029 O O . LYS A 1 258 ? 6.354 5.646 -19.848 1.00 94.25 258 LYS A O 1
ATOM 2034 N N . LEU A 1 259 ? 7.591 3.823 -20.228 1.00 93.00 259 LEU A N 1
ATOM 2035 C CA . LEU A 1 259 ? 6.683 3.286 -21.245 1.00 93.00 259 LEU A CA 1
ATOM 2036 C C . LEU A 1 259 ? 5.358 2.822 -20.639 1.00 93.00 259 LEU A C 1
ATOM 2038 O O . LEU A 1 259 ? 4.308 3.072 -21.227 1.00 93.00 259 LEU A O 1
ATOM 2042 N N . ALA A 1 260 ? 5.389 2.180 -19.468 1.00 90.06 260 ALA A N 1
ATOM 2043 C CA . ALA A 1 260 ? 4.174 1.786 -18.763 1.00 90.06 260 ALA A CA 1
ATOM 2044 C C . ALA A 1 260 ? 3.323 3.011 -18.388 1.00 90.06 260 ALA A C 1
ATOM 2046 O O . ALA A 1 260 ? 2.112 2.982 -18.592 1.00 90.06 260 ALA A O 1
ATOM 2047 N N . GLU A 1 261 ? 3.954 4.097 -17.929 1.00 89.19 261 GLU A N 1
ATOM 2048 C CA . GLU A 1 261 ? 3.282 5.367 -17.618 1.00 89.19 261 GLU A CA 1
ATOM 2049 C C . GLU A 1 261 ? 2.565 5.961 -18.843 1.00 89.19 261 GLU A C 1
ATOM 2051 O O . GLU A 1 261 ? 1.395 6.326 -18.751 1.00 89.19 261 GLU A O 1
ATOM 2056 N N . VAL A 1 262 ? 3.218 6.002 -20.011 1.00 88.25 262 VAL A N 1
ATOM 2057 C CA . VAL A 1 262 ? 2.608 6.563 -21.231 1.00 88.25 262 VAL A CA 1
ATOM 2058 C C . VAL A 1 262 ? 1.512 5.659 -21.798 1.00 88.25 262 VAL A C 1
ATOM 2060 O O . VAL A 1 262 ? 0.462 6.154 -22.200 1.00 88.25 262 VAL A O 1
ATOM 2063 N N . CYS A 1 263 ? 1.699 4.338 -21.793 1.00 79.50 263 CYS A N 1
ATOM 2064 C CA . CYS A 1 263 ? 0.703 3.392 -22.307 1.00 79.50 263 CYS A CA 1
ATOM 2065 C C . CYS A 1 263 ? -0.600 3.364 -21.491 1.00 79.50 263 CYS A C 1
ATOM 2067 O O . CYS A 1 263 ? -1.631 2.945 -22.014 1.00 79.50 263 CYS A O 1
ATOM 2069 N N . LEU A 1 264 ? -0.579 3.794 -20.227 1.00 62.53 264 LEU A N 1
ATOM 2070 C CA . LEU A 1 264 ? -1.771 3.835 -19.374 1.00 62.53 264 LEU A CA 1
ATOM 2071 C C . LEU A 1 264 ? -2.638 5.071 -19.589 1.00 62.53 264 LEU A C 1
ATOM 2073 O O . LEU A 1 264 ? -3.809 5.046 -19.235 1.00 62.53 264 LEU A O 1
ATOM 2077 N N . ILE A 1 265 ? -2.103 6.102 -20.240 1.00 58.41 265 ILE A N 1
ATOM 2078 C CA . ILE A 1 265 ? -2.875 7.281 -20.648 1.00 58.41 265 ILE A CA 1
ATOM 2079 C C . ILE A 1 265 ? -3.794 6.955 -21.845 1.00 58.41 265 ILE A C 1
ATOM 2081 O O . ILE A 1 265 ? -4.780 7.649 -22.068 1.00 58.41 265 ILE A O 1
ATOM 2085 N N . TYR A 1 266 ? -3.501 5.887 -22.599 1.00 49.56 266 TYR A N 1
ATOM 2086 C CA . TYR A 1 266 ? -4.222 5.511 -23.824 1.00 49.56 266 TYR A CA 1
ATOM 2087 C C . TYR A 1 266 ? -5.157 4.295 -23.679 1.00 49.56 266 TYR A C 1
ATOM 2089 O O . TYR A 1 266 ? -5.637 3.783 -24.692 1.00 49.56 266 TYR A O 1
ATOM 2097 N N . LYS A 1 267 ? -5.406 3.814 -22.455 1.00 49.78 267 LYS A N 1
ATOM 2098 C CA . LYS A 1 267 ? -6.429 2.792 -22.172 1.00 49.78 267 LYS A CA 1
ATOM 2099 C C . LYS A 1 267 ? -7.694 3.433 -21.628 1.00 49.78 267 LYS A C 1
ATOM 2101 O O . LYS A 1 267 ? -8.776 2.973 -22.050 1.00 49.78 267 LYS A O 1
#

Secondary structure (DSSP, 8-state):
----------------------------------------------------------------------------------------------------------------S-SSSHHHHHHHHHHHHHHHHHHHHHHHHHHHHHHHHHHHHHHHHHHHHHHHHHHHHHHHHHHHHHHHTS-----HHHHHHHHHHHHHHTTTSB--HHHHHHHHHHHHHHSTT-HHHHHHHHHHHTTTSB--HHHHHHHHHHHHHHHHHHHHTT-

pLDDT: mean 74.4, std 22.63, range [38.81, 98.38]

Foldseek 3Di:
DDDDDDDDDDDDDDDDDDDDDDDDDDDDDDDDDDDDDDDDDDDDDDDDDDDDDDDDDDDPPPPPPPPPDPPPPPPDPPPPPDDDPPPPPDDPDDDPDDDDDDDDDDDDDDDDDDPPVPVVVVVVVVVVVVVVVVVVVVVVVVVVVVVVVVVVVVVVVVVVVVVVVVVVVVVVVVVVVCVVVVQLQQDVVQLVVLLVLCCVQQAPDQDAPVSQQSSLVVNCVVPPPLNVLSSVLCCVQGHRDHHHSVSSSVSSRSSSSVSSVVVVVVD